Protein AF-A0A1M3NBJ2-F1 (afdb_monomer)

Foldseek 3Di:
DFCLLQLCPPQPLCPPDCLSVLLVLLLLLQVLLLLLLLLVLLLVLLVLQVVVDVVLVVLCCLVPPLCLRVLVVLSVVVLVVSCVPAPHRFDYFDNDPQLSVLSNPARSLLSLLLSLLSLLLLLCCLVPGQPPPPVDDVSSSVSSVVSNCSQCGDPPDHHSNVVSLVSLLPDDLVCLVRSLVSNLVNLVVSLVNLLVSLLSSQVVSCVSVVHHRDPVSSVSSSVSSSVSSCCSRPVCSLPPPSSCVSQVSSDDCSVVSSVVSVVVVVVD

Mean predicted aligned error: 4.07 Å

Secondary structure (DSSP, 8-state):
--HHHH--TT-GGG-STTHHHHHHHHHHHHHHHHHHHHHHHHHHHHHHHHHH-HHHHHHTHHHHHTTTTTTHHHHHHHHHHHHHHSSSPPP-----HHHHHHHHHS-HHHHHHHHHHHHHHHHHHHHHHTTT-TTS-HHHHHHHHHHHHHHT--TTS--HHHHHHHHHHT--GGGHHHHHHHHHHHHHHHHHHHHHHHHHHHHHHHHHHTSPPPHHHHHHHHHHHHHHHHIIIIIHHHT-HHHHHHHHHT-TTHHHHHHHHHHHHHT-

Nearest PDB structures (foldseek):
  6wzg-assembly1_R  TM=2.333E-01  e=1.784E-01  Homo sapiens
  8pkm-assembly1_R  TM=1.743E-01  e=1.039E-01  Homo sapiens
  7vie-assembly1_F  TM=2.219E-01  e=4.390E-01  Homo sapiens
  7eo2-assembly1_A  TM=2.082E-01  e=1.353E+00  Homo sapiens

Radius of gyration: 18.6 Å; Cα contacts (8 Å, |Δi|>4): 301; chains: 1; bounding box: 49×37×51 Å

pLDDT: mean 91.77, std 7.81, range [51.84, 98.75]

Structure (mmCIF, N/CA/C/O backbone):
data_AF-A0A1M3NBJ2-F1
#
_entry.id   AF-A0A1M3NBJ2-F1
#
loop_
_atom_site.group_PDB
_atom_site.id
_atom_site.type_symbol
_atom_site.label_atom_id
_atom_site.label_alt_id
_atom_site.label_comp_id
_atom_site.label_asym_id
_atom_site.label_entity_id
_atom_site.label_seq_id
_atom_site.pdbx_PDB_ins_code
_atom_site.Cartn_x
_atom_site.Cartn_y
_atom_site.Cartn_z
_atom_site.occupancy
_atom_site.B_iso_or_equiv
_atom_site.auth_seq_id
_atom_site.auth_comp_id
_atom_site.auth_asym_id
_atom_site.auth_atom_id
_atom_site.pdbx_PDB_model_num
ATOM 1 N N . MET A 1 1 ? -4.217 6.915 12.939 1.00 91.25 1 MET A N 1
ATOM 2 C CA . MET A 1 1 ? -4.108 7.120 11.477 1.00 91.25 1 MET A CA 1
ATOM 3 C C . MET A 1 1 ? -4.953 8.312 11.060 1.00 91.25 1 MET A C 1
ATOM 5 O O . MET A 1 1 ? -6.064 8.409 11.574 1.00 91.25 1 MET A O 1
ATOM 9 N N . PRO A 1 2 ? -4.477 9.192 10.160 1.00 95.25 2 PRO A N 1
ATOM 10 C CA . PRO A 1 2 ? -5.278 10.318 9.679 1.00 95.25 2 PRO A CA 1
ATOM 11 C C . PRO A 1 2 ? -6.560 9.874 8.981 1.00 95.25 2 PRO A C 1
ATOM 13 O O . PRO A 1 2 ? -6.567 8.886 8.245 1.00 95.25 2 PRO A O 1
ATOM 16 N N . GLU A 1 3 ? -7.633 10.641 9.172 1.00 95.19 3 GLU A N 1
ATOM 17 C CA . GLU A 1 3 ? -8.962 10.325 8.636 1.00 95.19 3 GLU A CA 1
ATOM 18 C C . GLU A 1 3 ? -8.974 10.231 7.105 1.00 95.19 3 GLU A C 1
ATOM 20 O O . GLU A 1 3 ? -9.656 9.379 6.546 1.00 95.19 3 GLU A O 1
ATOM 25 N N . ALA A 1 4 ? -8.142 11.018 6.413 1.00 94.75 4 ALA A N 1
ATOM 26 C CA . ALA A 1 4 ? -8.000 10.952 4.957 1.00 94.75 4 ALA A CA 1
ATOM 27 C C . ALA A 1 4 ? -7.577 9.561 4.437 1.00 94.75 4 ALA A C 1
ATOM 29 O O . ALA A 1 4 ? -7.930 9.197 3.307 1.00 94.75 4 ALA A O 1
ATOM 30 N N . LEU A 1 5 ? -6.843 8.806 5.268 1.00 95.81 5 LEU A N 1
ATOM 31 C CA . LEU A 1 5 ? -6.440 7.421 5.023 1.00 95.81 5 LEU A CA 1
ATOM 32 C C . LEU A 1 5 ? -7.364 6.420 5.714 1.00 95.81 5 LEU A C 1
ATOM 34 O O . LEU A 1 5 ? -7.489 5.309 5.215 1.00 95.81 5 LEU A O 1
ATOM 38 N N . ALA A 1 6 ? -7.969 6.777 6.850 1.00 95.00 6 ALA A N 1
ATOM 39 C CA . ALA A 1 6 ? -8.809 5.876 7.630 1.00 95.00 6 ALA A CA 1
ATOM 40 C C . ALA A 1 6 ? -10.217 5.700 7.051 1.00 95.00 6 ALA A C 1
ATOM 42 O O . ALA A 1 6 ? -10.688 4.571 6.955 1.00 95.00 6 ALA A O 1
ATOM 43 N N . GLY A 1 7 ? -10.861 6.798 6.646 1.00 94.69 7 GLY A N 1
ATOM 44 C CA . GLY A 1 7 ? -12.198 6.798 6.052 1.00 94.69 7 GLY A CA 1
ATOM 45 C C . GLY A 1 7 ? -13.296 6.262 6.975 1.00 94.69 7 GLY A C 1
ATOM 46 O O . GLY A 1 7 ? -1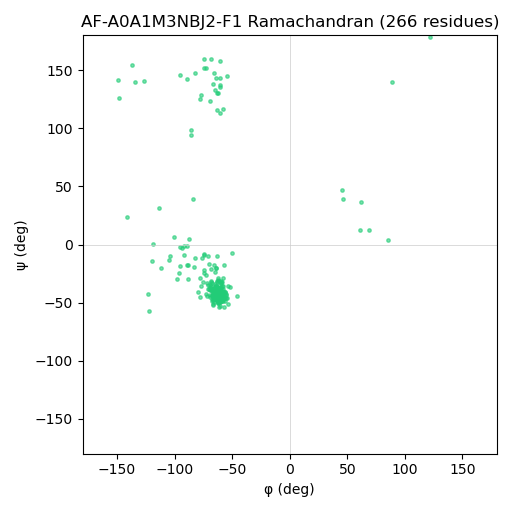4.190 5.567 6.503 1.00 94.69 7 GLY A O 1
ATOM 47 N N . LEU A 1 8 ?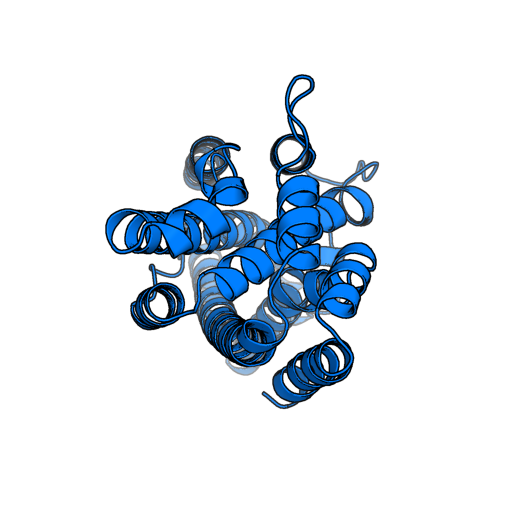 -13.226 6.539 8.282 1.00 94.88 8 LEU A N 1
ATOM 48 C CA . LEU A 1 8 ? -14.135 5.972 9.291 1.00 94.88 8 LEU A CA 1
ATOM 49 C C . LEU A 1 8 ? -15.203 6.959 9.792 1.00 94.88 8 LEU A C 1
ATOM 51 O O . LEU A 1 8 ? -16.126 6.563 10.509 1.00 94.88 8 LEU A O 1
ATOM 55 N N . SER A 1 9 ? -15.090 8.242 9.451 1.00 92.00 9 SER A N 1
ATOM 56 C CA . SER A 1 9 ? -15.968 9.317 9.941 1.00 92.00 9 SER A CA 1
ATOM 57 C C . SER A 1 9 ? -17.445 9.113 9.598 1.00 92.00 9 SER A C 1
ATOM 59 O O . SER A 1 9 ? -18.310 9.471 10.394 1.00 92.00 9 SER A O 1
ATOM 61 N N . THR A 1 10 ? -17.755 8.501 8.454 1.00 92.50 10 THR A N 1
ATOM 62 C CA . THR A 1 10 ? -19.135 8.287 7.984 1.00 92.50 10 THR A CA 1
ATOM 63 C C . THR A 1 10 ? -19.726 6.930 8.382 1.00 92.50 10 THR A C 1
ATOM 65 O O . THR A 1 10 ? -20.902 6.669 8.120 1.00 92.50 10 THR A O 1
ATOM 68 N N . VAL A 1 11 ? -18.947 6.061 9.034 1.00 96.19 11 VAL A N 1
ATOM 69 C CA . VAL A 1 11 ? -19.351 4.690 9.372 1.00 96.19 11 VAL A CA 1
ATOM 70 C C . VAL A 1 11 ? -20.117 4.681 10.696 1.00 96.19 11 VAL A C 1
ATOM 72 O O . VAL A 1 11 ? -19.524 4.615 11.774 1.00 96.19 11 VAL A O 1
ATOM 75 N N . ARG A 1 12 ? -21.451 4.745 10.616 1.00 95.88 12 ARG A N 1
ATOM 76 C CA . ARG A 1 12 ? -22.342 4.802 11.795 1.00 95.88 12 ARG A CA 1
ATOM 77 C C . ARG A 1 12 ? -22.263 3.568 12.693 1.00 95.88 12 ARG A C 1
ATOM 79 O O . ARG A 1 12 ? -22.389 3.679 13.905 1.00 95.88 12 ARG A O 1
ATOM 86 N N . ALA A 1 13 ? -21.973 2.403 12.115 1.00 96.00 13 ALA A N 1
ATOM 87 C CA . ALA A 1 13 ? -21.774 1.156 12.857 1.00 96.00 13 ALA A CA 1
ATOM 88 C C . ALA A 1 13 ? -20.655 1.234 13.923 1.00 96.00 13 ALA A C 1
ATOM 90 O O . ALA A 1 13 ? -20.601 0.394 14.817 1.00 96.00 13 ALA A O 1
ATOM 91 N N . LEU A 1 14 ? -19.768 2.236 13.841 1.00 96.50 14 LEU A N 1
ATOM 92 C CA . LEU A 1 14 ? -18.647 2.453 14.762 1.00 96.50 14 LEU A CA 1
ATOM 93 C C . LEU A 1 14 ? -18.908 3.540 15.823 1.00 96.50 14 LEU A C 1
ATOM 95 O O . LEU A 1 14 ? -17.985 3.896 16.558 1.00 96.50 14 LEU A O 1
ATOM 99 N N . ASP A 1 15 ? -20.126 4.090 15.910 1.00 93.25 15 ASP A N 1
ATOM 100 C CA . ASP A 1 15 ? -20.477 5.148 16.877 1.00 93.25 15 ASP A CA 1
ATOM 101 C C . ASP A 1 15 ? -20.546 4.664 18.335 1.00 93.25 15 ASP A C 1
ATOM 103 O O . ASP A 1 15 ? -20.615 5.470 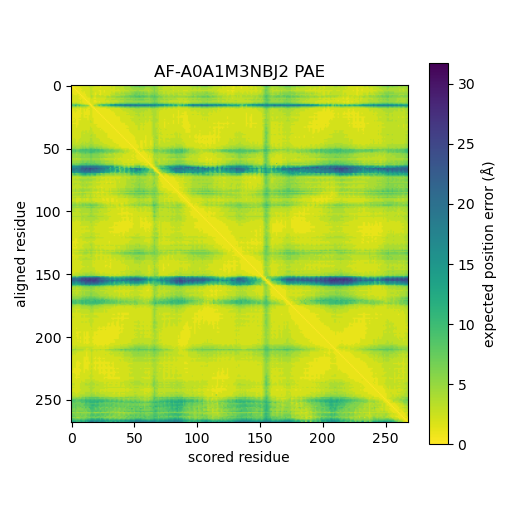19.264 1.00 93.25 15 ASP A O 1
ATOM 107 N N . HIS A 1 16 ? -20.496 3.354 18.560 1.00 85.06 16 HIS A N 1
ATOM 108 C CA . HIS A 1 16 ? -20.598 2.758 19.885 1.00 85.06 16 HIS A CA 1
ATOM 109 C C . HIS A 1 16 ? -19.223 2.478 20.512 1.00 85.06 16 HIS A C 1
ATOM 111 O O . HIS A 1 16 ? -18.274 2.108 19.829 1.00 85.06 16 HIS A O 1
ATOM 117 N N . HIS A 1 17 ? -19.131 2.612 21.841 1.00 78.31 17 HIS A N 1
ATOM 118 C CA . HIS A 1 17 ? -18.079 2.025 22.689 1.00 78.31 17 HIS A CA 1
ATOM 119 C C . HIS A 1 17 ? -16.623 2.151 22.189 1.00 78.31 17 HIS A C 1
ATOM 121 O O . HIS A 1 17 ? -15.881 1.175 22.243 1.00 78.31 17 HIS A O 1
ATOM 127 N N . ASP A 1 18 ? -16.182 3.335 21.747 1.00 91.94 18 ASP A N 1
ATOM 128 C CA . ASP A 1 18 ? -14.826 3.582 21.213 1.00 91.94 18 ASP A CA 1
ATOM 129 C C . ASP A 1 18 ? -14.453 2.766 19.953 1.00 91.94 18 ASP A C 1
ATOM 131 O O . ASP A 1 18 ? -13.285 2.748 19.548 1.00 91.94 18 ASP A O 1
ATOM 135 N N . ASP A 1 19 ? -15.415 2.113 19.292 1.00 96.38 19 ASP A N 1
ATOM 136 C CA . ASP A 1 19 ? -15.156 1.212 18.163 1.00 96.38 19 ASP A CA 1
ATOM 137 C C . ASP A 1 19 ? -14.481 1.931 16.999 1.00 96.38 19 ASP A C 1
ATOM 139 O O . ASP A 1 19 ? -13.545 1.395 16.411 1.00 96.38 19 ASP A O 1
ATOM 143 N N . ARG A 1 20 ? -14.853 3.186 16.725 1.00 97.00 20 ARG A N 1
ATOM 144 C CA . ARG A 1 20 ? -14.159 4.016 15.729 1.00 97.00 20 ARG A CA 1
ATOM 145 C C . ARG A 1 20 ? -12.672 4.187 16.041 1.00 97.00 20 ARG A C 1
ATOM 147 O O . ARG A 1 20 ? -11.840 4.047 15.146 1.00 97.00 20 ARG A O 1
ATOM 154 N N . ARG A 1 21 ? -12.321 4.468 17.302 1.00 96.00 21 ARG A N 1
ATOM 155 C CA . ARG A 1 21 ? -10.920 4.626 17.726 1.00 96.00 21 ARG A CA 1
ATOM 156 C C . ARG A 1 21 ? -10.170 3.304 17.588 1.00 96.00 21 ARG A C 1
ATOM 158 O O . ARG A 1 21 ? -9.079 3.286 17.025 1.00 96.00 21 ARG A O 1
ATOM 165 N N . ARG A 1 22 ? -10.767 2.200 18.048 1.00 96.75 22 ARG A N 1
ATOM 166 C CA . ARG A 1 22 ? -10.182 0.853 17.935 1.00 96.75 22 ARG A CA 1
ATOM 167 C C . ARG A 1 22 ? -9.976 0.448 16.482 1.00 96.75 22 ARG A C 1
ATOM 169 O O . ARG A 1 22 ? -8.897 -0.007 16.134 1.00 96.75 22 ARG A O 1
ATOM 176 N N . MET A 1 23 ? -10.966 0.675 15.626 1.00 97.88 23 MET A N 1
ATOM 177 C CA . MET A 1 23 ? -10.888 0.389 14.196 1.00 97.88 23 MET A CA 1
ATOM 178 C C . MET A 1 23 ? -9.782 1.213 13.521 1.00 97.88 23 MET A C 1
ATOM 180 O O . MET A 1 23 ? -9.009 0.678 12.733 1.00 97.88 23 MET A O 1
ATOM 184 N N . ASN A 1 24 ? -9.619 2.489 13.894 1.00 97.31 24 ASN A N 1
ATOM 185 C CA . ASN A 1 24 ? -8.511 3.326 13.421 1.00 97.31 24 ASN A CA 1
ATOM 186 C C . ASN A 1 24 ? -7.131 2.793 13.860 1.00 97.31 24 ASN A C 1
ATOM 188 O O . ASN A 1 24 ? -6.179 2.824 13.079 1.00 97.31 24 ASN A O 1
ATOM 192 N N . GLN A 1 25 ? -7.021 2.299 15.096 1.00 96.62 25 GLN A N 1
ATOM 193 C CA . GLN A 1 25 ? -5.799 1.697 15.639 1.00 96.62 25 GLN A CA 1
ATOM 194 C C . GLN A 1 25 ? -5.474 0.356 14.965 1.00 96.62 25 GLN A C 1
ATOM 196 O O . GLN A 1 25 ? -4.342 0.156 14.535 1.00 96.62 25 GLN A O 1
ATOM 201 N N . ILE A 1 26 ? -6.470 -0.520 14.795 1.00 97.62 26 ILE A N 1
ATOM 202 C CA . ILE A 1 26 ? -6.349 -1.780 14.043 1.00 97.62 26 ILE A CA 1
ATOM 203 C C . ILE A 1 26 ? -5.864 -1.486 12.625 1.00 97.62 26 ILE A C 1
ATOM 205 O O . ILE A 1 26 ? -4.885 -2.079 12.178 1.00 97.62 26 ILE A O 1
ATOM 209 N N . ARG A 1 27 ? -6.467 -0.488 11.969 1.00 96.81 27 ARG A N 1
ATOM 210 C CA . ARG A 1 27 ? -6.049 -0.024 10.647 1.00 96.81 27 ARG A CA 1
ATOM 211 C C . ARG A 1 27 ? -4.595 0.452 10.611 1.00 96.81 27 ARG A C 1
ATOM 213 O O . ARG A 1 27 ? -3.917 0.259 9.610 1.00 96.81 27 ARG A O 1
ATOM 220 N N . ALA A 1 28 ? -4.095 1.087 11.672 1.00 96.31 28 ALA A N 1
ATOM 221 C CA . ALA A 1 28 ? -2.692 1.503 11.761 1.00 96.31 28 ALA A CA 1
ATOM 222 C C . ALA A 1 28 ? -1.732 0.314 11.764 1.00 96.31 28 ALA A C 1
ATOM 224 O O . ALA A 1 28 ? -0.733 0.348 11.045 1.00 96.31 28 ALA A O 1
ATOM 225 N N . ALA A 1 29 ? -2.064 -0.744 12.504 1.00 96.44 29 ALA A N 1
ATOM 226 C CA . ALA A 1 29 ? -1.292 -1.979 12.492 1.00 96.44 29 ALA A CA 1
ATOM 227 C C . ALA A 1 29 ? -1.373 -2.686 11.130 1.00 96.44 29 ALA A C 1
ATOM 229 O O . ALA A 1 29 ? -0.340 -3.041 10.561 1.00 96.44 29 ALA A O 1
ATOM 230 N N . SER A 1 30 ? -2.576 -2.836 10.570 1.00 97.38 30 SER A N 1
ATOM 231 C CA . SER A 1 30 ? -2.766 -3.524 9.292 1.00 97.38 30 SER A CA 1
ATOM 232 C C . SER A 1 30 ? -2.186 -2.752 8.100 1.00 97.38 30 SER A C 1
ATOM 234 O O . SER A 1 30 ? -1.651 -3.368 7.188 1.00 97.38 30 SER A O 1
ATOM 236 N N . TYR A 1 31 ? -2.170 -1.417 8.121 1.00 97.31 31 TYR A N 1
ATOM 237 C CA . TYR A 1 31 ? -1.493 -0.591 7.111 1.00 97.31 31 TYR A CA 1
ATOM 238 C C . TYR A 1 31 ? 0.008 -0.873 7.016 1.00 97.31 31 TYR A C 1
ATOM 240 O O . TYR A 1 31 ? 0.519 -1.066 5.916 1.00 97.31 31 TYR A O 1
ATOM 248 N N . LEU A 1 32 ? 0.722 -0.912 8.146 1.00 95.75 32 LEU A N 1
ATOM 249 C CA . LEU A 1 32 ? 2.163 -1.184 8.127 1.00 95.75 32 LEU A CA 1
ATOM 250 C C . LEU A 1 32 ? 2.442 -2.629 7.716 1.00 95.75 32 LEU A C 1
ATOM 252 O O . LEU A 1 32 ? 3.362 -2.872 6.944 1.00 95.75 32 LEU A O 1
ATOM 256 N N . HIS A 1 33 ? 1.605 -3.568 8.167 1.00 95.69 33 HIS A N 1
ATOM 257 C CA . HIS A 1 33 ? 1.686 -4.969 7.753 1.00 95.69 33 HIS A CA 1
ATOM 258 C C . HIS A 1 33 ? 1.509 -5.145 6.241 1.00 95.69 33 HIS A C 1
ATOM 260 O O . HIS A 1 33 ? 2.279 -5.856 5.608 1.00 95.69 33 HIS A O 1
ATOM 266 N N . VAL A 1 34 ? 0.518 -4.482 5.643 1.00 96.31 34 VAL A N 1
ATOM 267 C CA . VAL A 1 34 ? 0.264 -4.565 4.198 1.00 96.31 34 VAL A CA 1
ATOM 268 C C . VAL A 1 34 ? 1.426 -3.972 3.389 1.00 96.31 34 VAL A C 1
ATOM 270 O O . VAL A 1 34 ? 1.797 -4.551 2.369 1.00 96.31 34 VAL A O 1
ATOM 273 N N . PHE A 1 35 ? 2.036 -2.870 3.847 1.00 94.75 35 PHE A N 1
ATOM 274 C CA . PHE A 1 35 ? 3.273 -2.354 3.246 1.00 94.75 35 PHE A CA 1
ATOM 275 C C . PHE A 1 35 ? 4.416 -3.371 3.341 1.00 94.75 35 PHE A C 1
ATOM 277 O O . PHE A 1 35 ? 4.972 -3.730 2.306 1.00 94.75 35 PHE A O 1
ATOM 284 N N . ASP A 1 36 ? 4.712 -3.887 4.541 1.00 93.31 36 ASP A N 1
ATOM 285 C CA . ASP A 1 36 ? 5.775 -4.885 4.752 1.00 93.31 36 ASP A CA 1
ATOM 286 C C . ASP A 1 36 ? 5.582 -6.117 3.858 1.00 93.31 36 ASP A C 1
ATOM 288 O O . ASP A 1 36 ? 6.522 -6.589 3.217 1.00 93.31 36 ASP A O 1
ATOM 292 N N . LEU A 1 37 ? 4.341 -6.603 3.760 1.00 94.25 37 LEU A N 1
ATOM 293 C CA . LEU A 1 37 ? 3.967 -7.741 2.930 1.00 94.25 37 LEU A CA 1
ATOM 294 C C . LEU A 1 37 ? 4.251 -7.462 1.453 1.00 94.25 37 LEU A C 1
ATOM 296 O O . LEU A 1 37 ? 4.946 -8.252 0.813 1.00 94.25 37 LEU A O 1
ATOM 300 N N . PHE A 1 38 ? 3.745 -6.358 0.899 1.00 94.12 38 PHE A N 1
ATOM 301 C CA . PHE A 1 38 ? 3.940 -6.048 -0.520 1.00 94.12 38 PHE A CA 1
ATOM 302 C C . PHE A 1 38 ? 5.401 -5.771 -0.864 1.00 94.12 38 PHE A C 1
ATOM 304 O O . PHE A 1 38 ? 5.890 -6.265 -1.881 1.00 94.12 38 PHE A O 1
ATOM 311 N N . GLU A 1 39 ? 6.107 -5.034 -0.014 1.00 92.31 39 GLU A N 1
ATOM 312 C CA . GLU A 1 39 ? 7.518 -4.714 -0.207 1.00 92.31 39 GLU A CA 1
ATOM 313 C C . GLU A 1 39 ? 8.399 -5.962 -0.123 1.00 92.31 39 GLU A C 1
ATOM 315 O O . GLU A 1 39 ? 9.258 -6.163 -0.981 1.00 92.31 39 GLU A O 1
ATOM 320 N N . THR A 1 40 ? 8.137 -6.857 0.835 1.00 91.75 40 THR A N 1
ATOM 321 C CA . THR A 1 40 ? 8.871 -8.123 0.959 1.00 91.75 40 THR A CA 1
ATOM 322 C C . THR A 1 40 ? 8.620 -9.032 -0.245 1.00 91.75 40 THR A C 1
ATOM 324 O O . THR A 1 40 ? 9.574 -9.564 -0.818 1.00 91.75 40 THR A O 1
ATOM 327 N N . CYS A 1 41 ? 7.363 -9.176 -0.687 1.00 93.75 41 CYS A N 1
ATOM 328 C CA . CYS A 1 41 ? 7.043 -9.982 -1.871 1.00 93.75 41 CYS A CA 1
ATOM 329 C C . CYS A 1 41 ? 7.734 -9.436 -3.128 1.00 93.75 41 CYS A C 1
ATOM 331 O O . CYS A 1 41 ? 8.316 -10.192 -3.910 1.00 93.75 41 CYS A O 1
ATOM 333 N N . LEU A 1 42 ? 7.711 -8.114 -3.308 1.00 94.25 42 LEU A N 1
ATOM 334 C CA . LEU A 1 42 ? 8.341 -7.442 -4.439 1.00 94.25 42 LEU A CA 1
ATOM 335 C C . LEU A 1 42 ? 9.870 -7.572 -4.411 1.00 94.25 42 LEU A C 1
ATOM 337 O O . LEU A 1 42 ? 10.483 -7.846 -5.446 1.00 94.25 42 LEU A O 1
ATOM 341 N N . ALA A 1 43 ? 10.487 -7.415 -3.238 1.00 92.06 43 ALA A N 1
ATOM 342 C CA . ALA A 1 43 ? 11.923 -7.588 -3.054 1.00 92.06 43 ALA A CA 1
ATOM 343 C C . ALA A 1 43 ? 12.365 -9.019 -3.389 1.00 92.06 43 ALA A C 1
ATOM 345 O O . ALA A 1 43 ? 13.362 -9.214 -4.088 1.00 92.06 43 ALA A O 1
ATOM 346 N N . ASP A 1 44 ? 11.615 -10.022 -2.932 1.00 92.50 44 ASP A N 1
ATOM 347 C CA . ASP A 1 44 ? 11.916 -11.427 -3.201 1.00 92.50 44 ASP A CA 1
ATOM 348 C C . ASP A 1 44 ? 11.778 -11.770 -4.683 1.00 92.50 44 ASP A C 1
ATOM 350 O O . ASP A 1 44 ? 12.661 -12.426 -5.242 1.00 92.50 44 ASP A O 1
ATOM 354 N N . ALA A 1 45 ? 10.734 -11.271 -5.348 1.00 95.19 45 ALA A N 1
ATOM 355 C CA . ALA A 1 45 ? 10.586 -11.418 -6.790 1.00 95.19 45 ALA A CA 1
ATOM 356 C C . ALA A 1 45 ? 11.759 -10.770 -7.542 1.00 95.19 45 ALA A C 1
ATOM 358 O O . ALA A 1 45 ? 12.387 -11.415 -8.385 1.00 95.19 45 ALA A O 1
ATOM 359 N N . ALA A 1 46 ? 12.134 -9.536 -7.189 1.00 94.25 46 ALA A N 1
ATOM 360 C CA . ALA A 1 46 ? 13.255 -8.844 -7.819 1.00 94.25 46 ALA A CA 1
ATOM 361 C C . ALA A 1 46 ? 14.581 -9.613 -7.656 1.00 94.25 46 ALA A C 1
ATOM 363 O O . ALA A 1 46 ? 15.333 -9.765 -8.623 1.00 94.25 46 ALA A O 1
ATOM 364 N N . ARG A 1 47 ? 14.855 -10.156 -6.461 1.00 93.25 47 ARG A N 1
ATOM 365 C CA . ARG A 1 47 ? 16.026 -11.016 -6.210 1.00 93.25 47 ARG A CA 1
ATOM 366 C C . ARG A 1 47 ? 15.970 -12.301 -7.037 1.00 93.25 47 ARG A C 1
ATOM 368 O O . ARG A 1 47 ? 16.980 -12.684 -7.626 1.00 93.25 47 ARG A O 1
ATOM 375 N N . ALA A 1 48 ? 14.807 -12.947 -7.123 1.00 93.81 48 ALA A N 1
ATOM 376 C CA . ALA A 1 48 ? 14.634 -14.171 -7.901 1.00 93.81 48 ALA A CA 1
ATOM 377 C C . ALA A 1 48 ? 14.902 -13.950 -9.400 1.00 93.81 48 ALA A C 1
ATOM 379 O O . ALA A 1 48 ? 15.573 -14.772 -10.023 1.00 93.81 48 ALA A O 1
ATOM 380 N N . HIS A 1 49 ? 14.447 -12.830 -9.971 1.00 94.81 49 HIS A N 1
ATOM 381 C CA . HIS A 1 49 ? 14.776 -12.454 -11.350 1.00 94.81 49 HIS A CA 1
ATOM 382 C C . HIS A 1 49 ? 16.272 -12.198 -11.539 1.00 94.81 49 HIS A C 1
ATOM 384 O O . HIS A 1 49 ? 16.868 -12.713 -12.482 1.00 94.81 49 HIS A O 1
ATOM 390 N N . ALA A 1 50 ? 16.888 -11.455 -10.618 1.00 92.62 50 ALA A N 1
ATOM 391 C CA . ALA A 1 50 ? 18.297 -11.082 -10.692 1.00 92.62 50 ALA A CA 1
ATOM 392 C C . ALA A 1 50 ? 19.266 -12.275 -10.662 1.00 92.62 50 ALA A C 1
ATOM 394 O O . ALA A 1 50 ? 20.364 -12.191 -11.210 1.00 92.62 50 ALA A O 1
ATOM 395 N N . VAL A 1 51 ? 18.872 -13.375 -10.012 1.00 93.38 51 VAL A N 1
ATOM 396 C CA . VAL A 1 51 ? 19.642 -14.629 -9.991 1.00 93.38 51 VAL A CA 1
ATOM 397 C C . VAL A 1 51 ? 19.528 -15.387 -11.316 1.00 93.38 51 VAL A C 1
ATOM 399 O O . VAL A 1 51 ? 20.465 -16.079 -11.705 1.00 93.38 51 VAL A O 1
ATOM 402 N N . ARG A 1 52 ? 18.386 -15.284 -12.002 1.00 92.06 52 ARG A N 1
ATOM 403 C CA . ARG A 1 52 ? 18.068 -16.088 -13.192 1.00 92.06 52 ARG A CA 1
ATOM 404 C C . ARG A 1 52 ? 18.543 -15.462 -14.499 1.00 92.06 52 ARG A C 1
ATOM 406 O O . ARG A 1 52 ? 18.808 -16.197 -15.443 1.00 92.06 52 ARG A O 1
ATOM 413 N N . ASP A 1 53 ? 18.607 -14.135 -14.565 1.00 92.38 53 ASP A N 1
ATOM 414 C CA . ASP A 1 53 ? 18.826 -13.400 -15.809 1.00 92.38 53 ASP A CA 1
ATOM 415 C C . ASP A 1 53 ? 19.609 -12.099 -15.552 1.00 92.38 53 ASP A C 1
ATOM 417 O O . ASP A 1 53 ? 19.224 -11.270 -14.722 1.00 92.38 53 ASP A O 1
ATOM 421 N N . VAL A 1 54 ? 20.721 -11.923 -16.272 1.00 91.69 54 VAL A N 1
ATOM 422 C CA . VAL A 1 54 ? 21.586 -10.737 -16.174 1.00 91.69 54 VAL A CA 1
ATOM 423 C C . VAL A 1 54 ? 20.868 -9.487 -16.681 1.00 91.69 54 VAL A C 1
ATOM 425 O O . VAL A 1 54 ? 20.972 -8.444 -16.039 1.00 91.69 54 VAL A O 1
ATOM 428 N N . ASP A 1 55 ? 20.074 -9.591 -17.749 1.00 90.38 55 ASP A N 1
ATOM 429 C CA . ASP A 1 55 ? 19.317 -8.454 -18.287 1.00 90.38 55 ASP A CA 1
ATOM 430 C C . ASP A 1 55 ? 18.246 -8.003 -17.283 1.00 90.38 55 ASP A C 1
ATOM 432 O O . ASP A 1 55 ? 18.011 -6.806 -17.069 1.00 90.38 55 ASP A O 1
ATOM 436 N N . ALA A 1 56 ? 17.613 -8.969 -16.610 1.00 91.38 56 ALA A N 1
ATOM 437 C CA . ALA A 1 56 ? 16.674 -8.694 -15.532 1.00 91.38 56 ALA A CA 1
ATOM 438 C C . ALA A 1 56 ? 17.372 -8.046 -14.330 1.00 91.38 56 ALA A C 1
ATOM 440 O O . ALA A 1 56 ? 16.859 -7.068 -13.781 1.00 91.38 56 ALA A O 1
ATOM 441 N N . ARG A 1 57 ? 18.552 -8.545 -13.941 1.00 91.81 57 ARG A N 1
ATOM 442 C CA . ARG A 1 57 ? 19.362 -7.948 -12.872 1.00 91.81 57 ARG A CA 1
ATOM 443 C C . ARG A 1 57 ? 19.704 -6.496 -13.181 1.00 91.81 57 ARG A C 1
ATOM 445 O O . ARG A 1 57 ? 19.535 -5.650 -12.307 1.00 91.81 57 ARG A O 1
ATOM 452 N N . ASP A 1 58 ? 20.160 -6.217 -14.397 1.00 90.94 58 ASP A N 1
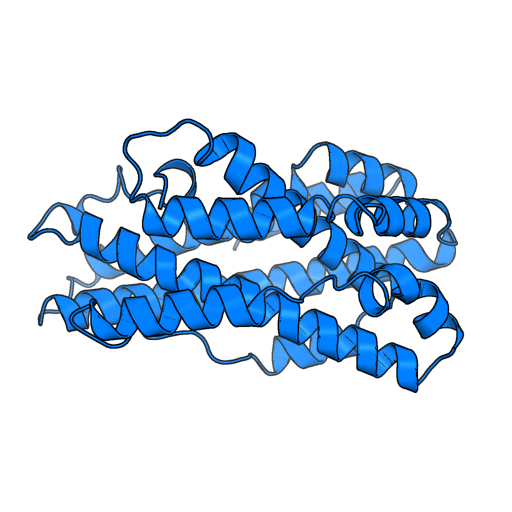ATOM 453 C CA . ASP A 1 58 ? 20.575 -4.881 -14.820 1.00 90.94 58 ASP A CA 1
ATOM 454 C C . ASP A 1 58 ? 19.377 -3.920 -14.869 1.00 90.94 58 ASP A C 1
ATOM 456 O O . ASP A 1 58 ? 19.472 -2.787 -14.394 1.00 90.94 58 ASP A O 1
ATOM 460 N N . THR A 1 59 ? 18.209 -4.405 -15.306 1.00 91.19 59 THR A N 1
ATOM 461 C CA . THR A 1 59 ? 16.940 -3.662 -15.223 1.00 91.19 59 THR A CA 1
ATOM 462 C C . THR A 1 59 ? 16.569 -3.333 -13.771 1.00 91.19 59 THR A C 1
ATOM 464 O O . THR A 1 59 ? 16.148 -2.220 -13.466 1.00 91.19 59 THR A O 1
ATOM 467 N N . LEU A 1 60 ? 16.731 -4.287 -12.850 1.00 92.69 60 LEU A N 1
ATOM 468 C CA . LEU A 1 60 ? 16.276 -4.183 -11.457 1.00 92.69 60 LEU A CA 1
ATOM 469 C C . LEU A 1 60 ? 17.291 -3.534 -10.506 1.00 92.69 60 LEU A C 1
ATOM 471 O O . LEU A 1 60 ? 17.020 -3.435 -9.307 1.00 92.69 60 LEU A O 1
ATOM 475 N N . VAL A 1 61 ? 18.430 -3.044 -11.009 1.00 90.00 61 VAL A N 1
ATOM 476 C CA . VAL A 1 61 ? 19.460 -2.360 -10.206 1.00 90.00 61 VAL A CA 1
ATOM 477 C C . VAL A 1 61 ? 18.887 -1.311 -9.238 1.00 90.00 61 VAL A C 1
ATOM 479 O O . VAL A 1 61 ? 19.303 -1.336 -8.074 1.00 90.00 61 VAL A O 1
ATOM 482 N N . PRO A 1 62 ? 17.931 -0.435 -9.628 1.00 87.38 62 PRO A N 1
ATOM 483 C CA . PRO A 1 62 ? 17.360 0.547 -8.705 1.00 87.38 62 PRO A CA 1
ATOM 484 C C . PRO A 1 62 ? 16.699 -0.071 -7.464 1.00 87.38 62 PRO A C 1
ATOM 486 O O . PRO A 1 62 ? 16.762 0.517 -6.387 1.00 87.38 62 PRO A O 1
ATOM 489 N N . LEU A 1 63 ? 16.105 -1.264 -7.583 1.00 85.12 63 LEU A N 1
ATOM 490 C CA . LEU A 1 63 ? 15.491 -1.967 -6.451 1.00 85.12 63 LEU A CA 1
ATOM 491 C C . LEU A 1 63 ? 16.525 -2.685 -5.594 1.00 85.12 63 LEU A C 1
ATOM 493 O O . LEU A 1 63 ? 16.445 -2.640 -4.371 1.00 85.12 63 LEU A O 1
ATOM 497 N N . LEU A 1 64 ? 17.505 -3.318 -6.237 1.00 84.06 64 LEU A N 1
ATOM 498 C CA . LEU A 1 64 ? 18.472 -4.189 -5.570 1.00 84.06 64 LEU A CA 1
ATOM 499 C C . LEU A 1 64 ? 19.578 -3.425 -4.831 1.00 84.06 64 LEU A C 1
ATOM 501 O O . LEU A 1 64 ? 20.134 -3.962 -3.880 1.00 84.06 64 LEU A O 1
ATOM 505 N N . ARG A 1 65 ? 19.938 -2.212 -5.278 1.00 73.94 65 ARG A N 1
ATOM 506 C CA . ARG A 1 65 ? 21.099 -1.466 -4.747 1.00 73.94 65 ARG A CA 1
ATOM 507 C C . ARG A 1 65 ? 20.772 -0.294 -3.824 1.00 73.94 65 ARG A C 1
ATOM 509 O O . ARG A 1 65 ? 21.693 0.236 -3.215 1.00 73.94 65 ARG A O 1
ATOM 516 N N . LEU A 1 66 ? 19.522 0.159 -3.768 1.00 62.03 66 LEU A N 1
ATOM 517 C CA . LEU A 1 66 ? 19.160 1.417 -3.098 1.00 62.03 66 LEU A CA 1
ATOM 518 C C . LEU A 1 66 ? 18.285 1.208 -1.857 1.00 62.03 66 LEU A C 1
ATOM 520 O O . LEU A 1 66 ? 17.431 2.049 -1.584 1.00 62.03 66 LEU A O 1
ATOM 524 N N . ASP A 1 67 ? 18.465 0.082 -1.156 1.00 60.56 67 ASP A N 1
ATOM 525 C CA . ASP A 1 67 ? 17.720 -0.279 0.062 1.00 60.56 67 ASP A CA 1
ATOM 526 C C . ASP A 1 67 ? 16.208 -0.055 -0.084 1.00 60.56 67 ASP A C 1
ATOM 528 O O . ASP A 1 67 ? 15.534 0.430 0.820 1.00 60.56 67 ASP A O 1
ATOM 532 N N . SER A 1 68 ? 15.665 -0.372 -1.268 1.00 60.19 68 SER A N 1
ATOM 533 C CA . SER A 1 68 ? 14.330 0.081 -1.675 1.00 60.19 68 SER A CA 1
ATOM 534 C C . SER A 1 68 ? 13.189 -0.437 -0.793 1.00 60.19 68 SER A C 1
ATOM 536 O O . SER A 1 68 ? 12.078 0.052 -0.970 1.00 60.19 68 SER A O 1
ATOM 538 N N . PHE A 1 69 ? 13.459 -1.384 0.111 1.00 64.00 69 PHE A N 1
ATOM 539 C CA . PHE A 1 69 ? 12.481 -2.091 0.941 1.00 64.00 69 PHE A CA 1
ATOM 540 C C . PHE A 1 69 ? 12.983 -2.349 2.376 1.00 64.00 69 PHE A C 1
ATOM 542 O O . PHE A 1 69 ? 12.536 -3.289 3.024 1.00 64.00 69 PHE A O 1
ATOM 549 N N . ASP A 1 70 ? 13.941 -1.565 2.888 1.00 70.38 70 ASP A N 1
ATOM 550 C CA . ASP A 1 70 ? 14.498 -1.772 4.241 1.00 70.38 70 ASP A CA 1
ATOM 551 C C . ASP A 1 70 ? 13.655 -1.110 5.355 1.00 70.38 70 ASP A C 1
ATOM 553 O O . ASP A 1 70 ? 14.177 -0.505 6.286 1.00 70.38 70 ASP A O 1
ATOM 557 N N . HIS A 1 71 ? 12.322 -1.163 5.257 1.00 82.19 71 HIS A N 1
ATOM 558 C CA . HIS A 1 71 ? 11.412 -0.618 6.281 1.00 82.19 71 HIS A CA 1
ATOM 559 C C . HIS A 1 71 ? 11.002 -1.653 7.331 1.00 82.19 71 HIS A C 1
ATOM 561 O O . HIS A 1 71 ? 10.390 -1.317 8.347 1.00 82.19 71 HIS A O 1
ATOM 567 N N . THR A 1 72 ? 11.342 -2.920 7.110 1.00 77.75 72 THR A N 1
ATOM 568 C CA . THR A 1 72 ? 10.846 -4.042 7.903 1.00 77.75 72 THR A CA 1
ATOM 569 C C . THR A 1 72 ? 11.161 -3.914 9.398 1.00 77.75 72 THR A C 1
ATOM 571 O O . THR A 1 72 ? 10.311 -4.232 10.227 1.00 77.75 72 THR A O 1
ATOM 574 N N . GLU A 1 73 ? 12.338 -3.412 9.790 1.00 86.31 73 GLU A N 1
ATOM 575 C CA . GLU A 1 73 ? 12.650 -3.194 11.214 1.00 86.31 73 GLU A CA 1
ATOM 576 C C . GLU A 1 73 ? 11.764 -2.106 11.846 1.00 86.31 73 GLU A C 1
ATOM 578 O O . GLU A 1 73 ? 11.254 -2.287 12.957 1.00 86.31 73 GLU A O 1
ATOM 583 N N . LEU A 1 74 ? 11.512 -1.011 11.119 1.00 90.94 74 LEU A N 1
ATOM 584 C CA . LEU A 1 74 ? 10.622 0.070 11.547 1.00 90.94 74 LEU A CA 1
ATOM 585 C C . LEU A 1 74 ? 9.196 -0.455 11.772 1.00 90.94 74 LEU A C 1
ATOM 587 O O . LEU A 1 74 ? 8.587 -0.194 12.815 1.00 90.94 74 LEU A O 1
ATOM 591 N N . PHE A 1 75 ? 8.676 -1.238 10.824 1.00 91.62 75 PHE A N 1
ATOM 592 C CA . PHE A 1 75 ? 7.331 -1.809 10.911 1.00 91.62 75 PHE A CA 1
ATOM 593 C C . PHE A 1 75 ? 7.214 -2.851 12.024 1.00 91.62 75 PHE A C 1
ATOM 595 O O . PHE A 1 75 ? 6.277 -2.777 12.822 1.00 91.62 75 PHE A O 1
ATOM 602 N N . ARG A 1 76 ? 8.188 -3.761 12.157 1.00 87.31 76 ARG A N 1
ATOM 603 C CA . ARG A 1 76 ? 8.220 -4.763 13.239 1.00 87.31 76 ARG A CA 1
ATOM 604 C C . ARG A 1 76 ? 8.298 -4.122 14.620 1.00 87.31 76 ARG A C 1
ATOM 606 O O . ARG A 1 76 ? 7.624 -4.580 15.542 1.00 87.31 76 ARG A O 1
ATOM 613 N N . THR A 1 77 ? 9.077 -3.050 14.766 1.00 91.88 77 THR A N 1
ATOM 614 C CA . THR A 1 77 ? 9.183 -2.307 16.031 1.00 91.88 77 THR A CA 1
ATOM 615 C C . THR A 1 77 ? 7.833 -1.721 16.433 1.00 91.88 77 THR A C 1
ATOM 617 O O . THR A 1 77 ? 7.399 -1.899 17.574 1.00 91.88 77 THR A O 1
ATOM 620 N N . PHE A 1 78 ? 7.124 -1.081 15.496 1.00 92.62 78 PHE A N 1
ATOM 621 C CA . PHE A 1 78 ? 5.770 -0.597 15.759 1.00 92.62 78 PHE A CA 1
ATOM 622 C C . PHE A 1 78 ? 4.807 -1.743 16.075 1.00 92.62 78 PHE A C 1
ATOM 624 O O . PHE A 1 78 ? 4.055 -1.653 17.039 1.00 92.62 78 PHE A O 1
ATOM 631 N N . GLN A 1 79 ? 4.826 -2.820 15.289 1.00 89.88 79 GLN A N 1
ATOM 632 C CA . GLN A 1 79 ? 3.913 -3.948 15.459 1.00 89.88 79 GLN A CA 1
ATOM 633 C C . GLN A 1 79 ? 4.076 -4.607 16.834 1.00 89.88 79 GLN A C 1
ATOM 635 O O . GLN A 1 79 ? 3.076 -4.884 17.492 1.00 89.88 79 GLN A O 1
ATOM 640 N N . SER A 1 80 ? 5.315 -4.785 17.298 1.00 91.31 80 SER A N 1
ATOM 641 C CA . SER A 1 80 ? 5.614 -5.293 18.641 1.00 91.31 80 SER A CA 1
ATOM 642 C C . SER A 1 80 ? 5.066 -4.364 19.732 1.00 91.31 80 SER A C 1
ATOM 644 O O . SER A 1 80 ? 4.338 -4.808 20.621 1.00 91.31 80 SER A O 1
ATOM 646 N N . ALA A 1 81 ? 5.318 -3.053 19.628 1.00 92.19 81 ALA A N 1
ATOM 647 C CA . ALA A 1 81 ? 4.788 -2.070 20.576 1.00 92.19 81 ALA A CA 1
ATOM 648 C C . ALA A 1 81 ? 3.247 -2.008 20.565 1.00 92.19 81 ALA A C 1
ATOM 650 O O . ALA A 1 81 ? 2.607 -1.875 21.612 1.00 92.19 81 ALA A O 1
ATOM 651 N N . PHE A 1 82 ? 2.635 -2.142 19.388 1.00 92.94 82 PHE A N 1
ATOM 652 C CA . PHE A 1 82 ? 1.187 -2.188 19.231 1.00 92.94 82 PHE A CA 1
ATOM 653 C C . PHE A 1 82 ? 0.600 -3.443 19.884 1.00 92.94 82 PHE A C 1
ATOM 655 O O . PHE A 1 82 ? -0.345 -3.342 20.656 1.00 92.94 82 PHE A O 1
ATOM 662 N N . GLN A 1 83 ? 1.182 -4.620 19.647 1.00 91.06 83 GLN A N 1
ATOM 663 C CA . GLN A 1 83 ? 0.729 -5.880 20.250 1.00 91.06 83 GLN A CA 1
ATOM 664 C C . GLN A 1 83 ? 0.824 -5.880 21.781 1.00 91.06 83 GLN A C 1
ATOM 666 O O . GLN A 1 83 ? -0.001 -6.504 22.438 1.00 91.06 83 GLN A O 1
ATOM 671 N N . GLN A 1 84 ? 1.798 -5.170 22.354 1.00 91.62 84 GLN A N 1
ATOM 672 C CA . GLN A 1 84 ? 1.939 -5.033 23.808 1.00 91.62 84 GLN A CA 1
ATOM 673 C C . GLN A 1 84 ? 0.907 -4.086 24.437 1.00 91.62 84 GLN A C 1
ATOM 675 O O . GLN A 1 84 ? 0.662 -4.165 25.638 1.00 91.62 84 GLN A O 1
ATOM 680 N N . SER A 1 85 ? 0.327 -3.174 23.653 1.00 91.31 85 SER A N 1
ATOM 681 C CA . SER A 1 85 ? -0.563 -2.114 24.147 1.00 91.31 85 SER A CA 1
ATOM 682 C C . SER A 1 85 ? -2.021 -2.273 23.711 1.00 91.31 85 SER A C 1
ATOM 684 O O . SER A 1 85 ? -2.914 -1.708 24.345 1.00 91.31 85 SER A O 1
ATOM 686 N N . PHE A 1 86 ? -2.288 -3.038 22.652 1.00 94.81 86 PHE A N 1
ATOM 687 C CA . PHE A 1 86 ? -3.632 -3.293 22.153 1.00 94.81 86 PHE A CA 1
ATOM 688 C C . PHE A 1 86 ? -4.247 -4.533 22.833 1.00 94.81 86 PHE A C 1
ATOM 690 O O . PHE A 1 86 ? -3.535 -5.509 23.060 1.00 94.81 86 PHE A O 1
ATOM 697 N N . PRO A 1 87 ? -5.560 -4.551 23.150 1.00 93.50 87 PRO A N 1
ATOM 698 C CA . PRO A 1 87 ? -6.152 -5.614 23.978 1.00 93.50 87 PRO A CA 1
ATOM 699 C C . PRO A 1 87 ? -6.109 -7.025 23.379 1.00 93.50 87 PRO A C 1
ATOM 701 O O . PRO A 1 87 ? -6.265 -8.007 24.101 1.00 93.50 87 PRO A O 1
ATOM 704 N N . VAL A 1 88 ? -5.952 -7.133 22.061 1.00 95.56 88 VAL A N 1
ATOM 705 C CA . VAL A 1 88 ? -5.893 -8.401 21.329 1.00 95.56 88 VAL A CA 1
ATOM 706 C C . VAL A 1 88 ? -4.778 -8.339 20.293 1.00 95.56 88 VAL A C 1
ATOM 708 O O . VAL A 1 88 ? -4.446 -7.268 19.790 1.00 95.56 88 VAL A O 1
ATOM 711 N N . VAL A 1 89 ? -4.224 -9.489 19.914 1.00 94.94 89 VAL A N 1
ATOM 712 C CA . VAL A 1 89 ? -3.289 -9.548 18.785 1.00 94.94 89 VAL A CA 1
ATOM 713 C C . VAL A 1 89 ? -4.065 -9.279 17.488 1.00 94.94 89 VAL A C 1
ATOM 715 O O . VAL A 1 89 ? -5.033 -9.997 17.219 1.00 94.94 89 VAL A O 1
ATOM 718 N N . PRO A 1 90 ? -3.678 -8.277 16.673 1.00 94.94 90 PRO A N 1
ATOM 719 C CA . PRO A 1 90 ? -4.342 -8.021 15.402 1.00 94.94 90 PRO A CA 1
ATOM 720 C C . PRO A 1 90 ? -4.240 -9.209 14.459 1.00 94.94 90 PRO A C 1
ATOM 722 O O . PRO A 1 90 ? -3.165 -9.787 14.288 1.00 94.94 90 PRO A O 1
ATOM 725 N N . LYS A 1 91 ? -5.355 -9.544 13.812 1.00 97.06 91 LYS A N 1
ATOM 726 C CA . LYS A 1 91 ? -5.360 -10.513 12.721 1.00 97.06 91 LYS A CA 1
ATOM 727 C C . LYS A 1 91 ? -4.844 -9.838 11.457 1.00 97.06 91 LYS A C 1
ATOM 729 O O . LYS A 1 91 ? -5.363 -8.807 11.035 1.00 97.06 91 LYS A O 1
ATOM 734 N N . LEU A 1 92 ? -3.825 -10.430 10.854 1.00 96.50 92 LEU A N 1
ATOM 735 C CA . LEU A 1 92 ? -3.116 -9.871 9.711 1.00 96.50 92 LEU A CA 1
ATOM 736 C C . LEU A 1 92 ? -3.093 -10.894 8.580 1.00 96.50 92 LEU A C 1
ATOM 738 O O . LEU A 1 92 ? -2.988 -12.094 8.832 1.00 96.50 92 LEU A O 1
ATOM 742 N N . ALA A 1 93 ? -3.253 -10.422 7.348 1.00 96.31 93 ALA A N 1
ATOM 743 C CA . ALA A 1 93 ? -3.293 -11.265 6.168 1.00 96.31 93 ALA A CA 1
ATOM 744 C C . ALA A 1 93 ? -1.954 -11.984 5.999 1.00 96.31 93 ALA A C 1
ATOM 746 O O . ALA A 1 93 ? -0.891 -11.365 6.033 1.00 96.31 93 ALA A O 1
ATOM 747 N N . GLU A 1 94 ? -2.000 -13.295 5.808 1.00 94.50 94 GLU A N 1
ATOM 748 C CA . GLU A 1 94 ? -0.805 -14.060 5.475 1.00 94.50 94 GLU A CA 1
ATOM 749 C C . GLU A 1 94 ? -0.308 -13.696 4.072 1.00 94.50 94 GLU A C 1
ATOM 751 O O . GLU A 1 94 ? -1.058 -13.179 3.239 1.00 94.50 94 GLU A O 1
ATOM 756 N N . ARG A 1 95 ? 0.971 -13.981 3.809 1.00 93.31 95 ARG A N 1
ATOM 757 C CA . ARG A 1 95 ? 1.580 -13.795 2.491 1.00 93.31 95 ARG A CA 1
ATOM 758 C C . ARG A 1 95 ? 0.842 -14.667 1.456 1.00 93.31 95 ARG A C 1
ATOM 760 O O . ARG A 1 95 ? 0.916 -15.892 1.561 1.00 93.31 95 ARG A O 1
ATOM 767 N N . PRO A 1 96 ? 0.129 -14.085 0.475 1.00 91.69 96 PRO A N 1
ATOM 768 C CA . PRO A 1 96 ? -0.684 -14.857 -0.457 1.00 91.69 96 PRO A CA 1
ATOM 769 C C . PRO A 1 96 ? 0.184 -15.521 -1.527 1.00 91.69 96 PRO A C 1
ATOM 771 O O . PRO A 1 96 ? 0.935 -14.838 -2.225 1.00 91.69 96 PRO A O 1
ATOM 774 N N . ALA A 1 97 ? 0.016 -16.832 -1.716 1.00 93.44 97 ALA A N 1
ATOM 775 C CA . ALA A 1 97 ? 0.715 -17.590 -2.757 1.00 93.44 97 ALA A CA 1
ATOM 776 C C . ALA A 1 97 ? 0.483 -17.011 -4.165 1.00 93.44 97 ALA A C 1
ATOM 778 O O . ALA A 1 97 ? 1.435 -16.876 -4.932 1.00 93.44 97 ALA A O 1
ATOM 779 N N . ASP A 1 98 ? -0.748 -16.589 -4.470 1.00 92.69 98 ASP A N 1
ATOM 780 C CA . ASP A 1 98 ? -1.098 -16.003 -5.768 1.00 92.69 98 ASP A CA 1
ATOM 781 C C . ASP A 1 98 ? -0.337 -14.697 -6.038 1.00 92.69 98 ASP A C 1
ATOM 783 O O . ASP A 1 98 ? 0.070 -14.433 -7.168 1.00 92.69 98 ASP A O 1
ATOM 787 N N . LEU A 1 99 ? -0.100 -13.879 -5.003 1.00 94.25 99 LEU A N 1
ATOM 788 C CA . LEU A 1 99 ? 0.684 -12.651 -5.137 1.00 94.25 99 LEU A CA 1
ATOM 789 C C . LEU A 1 99 ? 2.154 -12.968 -5.432 1.00 94.25 99 LEU A C 1
ATOM 791 O O . LEU A 1 99 ? 2.748 -12.342 -6.311 1.00 94.25 99 LEU A O 1
ATOM 795 N N . ASP A 1 100 ? 2.728 -13.945 -4.729 1.00 94.38 100 ASP A N 1
ATOM 796 C CA . ASP A 1 100 ? 4.101 -14.396 -4.971 1.00 94.38 100 ASP A CA 1
ATOM 797 C C . ASP A 1 100 ? 4.284 -14.978 -6.373 1.00 94.38 100 ASP A C 1
ATOM 799 O O . ASP A 1 100 ? 5.290 -14.703 -7.027 1.00 94.38 100 ASP A O 1
ATOM 803 N N . GLU A 1 101 ? 3.330 -15.782 -6.843 1.00 95.69 101 GLU A N 1
ATOM 804 C CA . GLU A 1 101 ? 3.343 -16.338 -8.196 1.00 95.69 101 GLU A CA 1
ATOM 805 C C . GLU A 1 101 ? 3.282 -15.221 -9.240 1.00 95.69 101 GLU A C 1
ATOM 807 O O . GLU A 1 101 ? 4.125 -15.152 -10.133 1.00 95.69 101 GLU A O 1
ATOM 812 N N . ILE A 1 102 ? 2.348 -14.282 -9.080 1.00 97.25 102 ILE A N 1
ATOM 813 C CA . ILE A 1 102 ? 2.175 -13.165 -10.010 1.00 97.25 102 ILE A CA 1
ATOM 814 C C . ILE A 1 102 ? 3.416 -12.280 -10.070 1.00 97.25 102 ILE A C 1
ATOM 816 O O . ILE A 1 102 ? 3.820 -11.882 -11.161 1.00 97.25 102 ILE A O 1
ATOM 820 N N . LEU A 1 103 ? 4.025 -11.966 -8.925 1.00 97.00 103 LEU A N 1
ATOM 821 C CA . LEU A 1 103 ? 5.243 -11.159 -8.882 1.00 97.00 103 LEU A CA 1
ATOM 822 C C . LEU A 1 103 ? 6.446 -11.902 -9.468 1.00 97.00 103 LEU A C 1
ATOM 824 O O . LEU A 1 103 ? 7.273 -11.277 -10.124 1.00 97.00 103 LEU A O 1
ATOM 828 N N . ARG A 1 104 ? 6.540 -13.219 -9.266 1.00 95.56 104 ARG A N 1
ATOM 829 C CA . ARG A 1 104 ? 7.599 -14.065 -9.837 1.00 95.56 104 ARG A CA 1
ATOM 830 C C . ARG A 1 104 ? 7.505 -14.188 -11.360 1.00 95.56 104 ARG A C 1
ATOM 832 O O . ARG A 1 104 ? 8.536 -14.340 -12.013 1.00 95.56 104 ARG A O 1
ATOM 839 N N . ASP A 1 105 ? 6.291 -14.170 -11.900 1.00 96.12 105 ASP A N 1
ATOM 840 C CA . ASP A 1 105 ? 6.035 -14.302 -13.337 1.00 96.12 105 ASP A CA 1
ATOM 841 C C . ASP A 1 105 ? 6.029 -12.954 -14.070 1.00 96.12 105 ASP A C 1
ATOM 843 O O . ASP A 1 105 ? 6.140 -12.908 -15.299 1.00 96.12 105 ASP A O 1
ATOM 847 N N . ALA A 1 106 ? 5.882 -11.850 -13.335 1.00 97.69 106 ALA A N 1
ATOM 848 C CA . ALA A 1 106 ? 5.860 -10.513 -13.902 1.00 97.69 106 ALA A CA 1
ATOM 849 C C . ALA A 1 106 ? 7.197 -10.158 -14.561 1.00 97.69 106 ALA A C 1
ATOM 851 O O . ALA A 1 106 ? 8.280 -10.472 -14.070 1.00 97.69 106 ALA A O 1
ATOM 852 N N . VAL A 1 107 ? 7.144 -9.424 -15.673 1.00 96.50 107 VAL A N 1
ATOM 853 C CA . VAL A 1 107 ? 8.382 -8.942 -16.296 1.00 96.50 107 VAL A CA 1
ATOM 854 C C . VAL A 1 107 ? 9.110 -7.936 -15.382 1.00 96.50 107 VAL A C 1
ATOM 856 O O . VAL A 1 107 ? 8.449 -7.127 -14.725 1.00 96.50 107 VAL A O 1
ATOM 859 N N . PRO A 1 108 ? 10.459 -7.875 -15.389 1.00 95.81 108 PRO A N 1
ATOM 860 C CA . PRO A 1 108 ? 11.233 -6.980 -14.515 1.00 95.81 108 PRO A CA 1
ATOM 861 C C . PRO A 1 108 ? 10.800 -5.506 -14.561 1.00 95.81 108 PRO A C 1
ATOM 863 O O . PRO A 1 108 ? 10.743 -4.826 -13.538 1.00 95.81 108 PRO A O 1
ATOM 866 N N . LEU A 1 109 ? 10.417 -5.017 -15.744 1.00 95.69 109 LEU A N 1
ATOM 867 C CA . LEU A 1 109 ? 9.914 -3.655 -15.918 1.00 95.69 109 LEU A CA 1
ATOM 868 C C . LEU A 1 109 ? 8.597 -3.405 -15.152 1.00 95.69 109 LEU A C 1
ATOM 870 O O . LEU A 1 109 ? 8.378 -2.302 -14.665 1.00 95.69 109 LEU A O 1
ATOM 874 N N . SER A 1 110 ? 7.742 -4.421 -14.991 1.00 96.88 110 SER A N 1
ATOM 875 C CA . SER A 1 110 ? 6.531 -4.336 -14.162 1.00 96.88 110 SER A CA 1
ATOM 876 C C . SER A 1 110 ? 6.873 -4.161 -12.685 1.00 96.88 110 SER A C 1
ATOM 878 O O . SER A 1 110 ? 6.248 -3.354 -12.001 1.00 96.88 110 SER A O 1
ATOM 880 N N . LEU A 1 111 ? 7.894 -4.870 -12.192 1.00 96.69 111 LEU A N 1
ATOM 881 C CA . LEU A 1 111 ? 8.341 -4.752 -10.801 1.00 96.69 111 LEU A CA 1
ATOM 882 C C . LEU A 1 111 ? 8.848 -3.337 -10.493 1.00 96.69 111 LEU A C 1
ATOM 884 O O . LEU A 1 111 ? 8.546 -2.794 -9.433 1.00 96.69 111 LEU A O 1
ATOM 888 N N . LEU A 1 112 ? 9.538 -2.698 -11.445 1.00 95.62 112 LEU A N 1
ATOM 889 C CA . LEU A 1 112 ? 9.917 -1.284 -11.343 1.00 95.62 112 LEU A CA 1
ATOM 890 C C . LEU A 1 112 ? 8.697 -0.356 -11.266 1.00 95.62 112 LEU A C 1
ATOM 892 O O . LEU A 1 112 ? 8.686 0.566 -10.453 1.00 95.62 112 LEU A O 1
ATOM 896 N N . ILE A 1 113 ? 7.659 -0.599 -12.073 1.00 96.44 113 ILE A N 1
ATOM 897 C CA . ILE A 1 113 ? 6.422 0.197 -12.032 1.00 96.44 113 ILE A CA 1
ATOM 898 C C . ILE A 1 113 ? 5.742 0.062 -10.661 1.00 96.44 113 ILE A C 1
ATOM 900 O O . ILE A 1 113 ? 5.365 1.072 -10.067 1.00 96.44 113 ILE A O 1
ATOM 904 N N . VAL A 1 114 ? 5.613 -1.160 -10.133 1.00 96.81 114 VAL A N 1
ATOM 905 C CA . VAL A 1 114 ? 5.022 -1.401 -8.803 1.00 96.81 114 VAL A CA 1
ATOM 906 C C . VAL A 1 114 ? 5.855 -0.747 -7.707 1.00 96.81 114 VAL A C 1
ATOM 908 O O . VAL A 1 114 ? 5.302 -0.094 -6.826 1.00 96.81 114 VAL A O 1
ATOM 911 N N . ALA A 1 115 ? 7.180 -0.852 -7.777 1.00 95.12 115 ALA A N 1
ATOM 912 C CA . ALA A 1 115 ? 8.042 -0.189 -6.815 1.00 95.12 115 ALA A CA 1
ATOM 913 C C . ALA A 1 115 ? 7.847 1.330 -6.850 1.00 95.12 115 ALA A C 1
ATOM 915 O O . ALA A 1 115 ? 7.601 1.931 -5.811 1.00 95.12 115 ALA A O 1
ATOM 916 N N . LEU A 1 116 ? 7.876 1.957 -8.032 1.00 95.25 116 LEU A N 1
ATOM 917 C CA . LEU A 1 116 ? 7.643 3.398 -8.148 1.00 95.25 116 LEU A CA 1
ATOM 918 C C . LEU A 1 116 ? 6.288 3.806 -7.557 1.00 95.25 116 LEU A C 1
ATOM 920 O O . LEU A 1 116 ? 6.201 4.826 -6.877 1.00 95.25 116 LEU A O 1
ATOM 924 N N . HIS A 1 117 ? 5.249 3.004 -7.797 1.00 96.50 117 HIS A N 1
ATOM 925 C CA . HIS A 1 117 ? 3.924 3.215 -7.226 1.00 96.50 117 HIS A CA 1
ATOM 926 C C . HIS A 1 117 ? 3.969 3.259 -5.692 1.00 96.50 117 HIS A C 1
ATOM 928 O O . HIS A 1 117 ? 3.509 4.238 -5.105 1.00 96.50 117 HIS A O 1
ATOM 934 N N . LEU A 1 118 ? 4.538 2.235 -5.047 1.00 94.62 118 LEU A N 1
ATOM 935 C CA . LEU A 1 118 ? 4.603 2.140 -3.583 1.00 94.62 118 LEU A CA 1
ATOM 936 C C . LEU A 1 118 ? 5.410 3.298 -2.975 1.00 94.62 118 LEU A C 1
ATOM 938 O O . LEU A 1 118 ? 4.962 3.946 -2.031 1.00 94.62 118 LEU A O 1
ATOM 942 N N . LYS A 1 119 ? 6.543 3.653 -3.587 1.00 92.69 119 LYS A N 1
ATOM 943 C CA . LYS A 1 119 ? 7.377 4.767 -3.112 1.00 92.69 119 LYS A CA 1
ATOM 944 C C . LYS A 1 119 ? 6.631 6.096 -3.142 1.00 92.69 119 LYS A C 1
ATOM 946 O O . LYS A 1 119 ? 6.628 6.849 -2.168 1.00 92.69 119 LYS A O 1
ATOM 951 N N . LEU A 1 120 ? 5.969 6.392 -4.261 1.00 94.62 120 LEU A N 1
ATOM 952 C CA . LEU A 1 120 ? 5.230 7.643 -4.425 1.00 94.62 120 LEU A CA 1
ATOM 953 C C . LEU A 1 120 ? 3.988 7.701 -3.532 1.00 94.62 120 LEU A C 1
ATOM 955 O O . LEU A 1 120 ? 3.659 8.778 -3.026 1.00 94.62 120 LEU A O 1
ATOM 959 N N . VAL A 1 121 ? 3.321 6.566 -3.302 1.00 94.94 121 VAL A N 1
ATOM 960 C CA . VAL A 1 121 ? 2.130 6.526 -2.451 1.00 94.94 121 VAL A CA 1
ATOM 961 C C . VAL A 1 121 ? 2.484 6.781 -0.985 1.00 94.94 121 VAL A C 1
ATOM 963 O O . VAL A 1 121 ? 1.856 7.634 -0.357 1.00 94.94 121 VAL A O 1
ATOM 966 N N . THR A 1 122 ? 3.563 6.178 -0.470 1.00 92.69 122 THR A N 1
ATOM 967 C CA . THR A 1 122 ? 4.091 6.480 0.871 1.00 92.69 122 THR A CA 1
ATOM 968 C C . THR A 1 122 ? 4.432 7.961 1.016 1.00 92.69 122 THR A C 1
ATOM 970 O O . THR A 1 122 ? 4.059 8.595 2.010 1.00 92.69 122 THR A O 1
ATOM 973 N N . GLN A 1 123 ? 5.091 8.549 0.010 1.00 94.19 123 GLN A N 1
ATOM 974 C CA . GLN A 1 123 ? 5.432 9.969 0.049 1.00 94.19 123 GLN A CA 1
ATOM 975 C C . GLN A 1 123 ? 4.198 10.868 0.104 1.00 94.19 123 GLN A C 1
ATOM 977 O O . GLN A 1 123 ? 4.137 11.810 0.899 1.00 94.19 123 GLN A O 1
ATOM 982 N N . GLN A 1 124 ? 3.190 10.549 -0.702 1.00 95.75 124 GLN A N 1
ATOM 983 C CA . GLN A 1 124 ? 1.932 11.276 -0.718 1.00 95.75 124 GLN A CA 1
ATOM 984 C C . GLN A 1 124 ? 1.166 11.139 0.604 1.00 95.75 124 GLN A C 1
ATOM 986 O O . GLN A 1 124 ? 0.632 12.137 1.089 1.00 95.75 124 GLN A O 1
ATOM 991 N N . HIS A 1 125 ? 1.138 9.951 1.216 1.00 96.75 125 HIS A N 1
ATOM 992 C CA . HIS A 1 125 ? 0.484 9.734 2.508 1.00 96.75 125 HIS A CA 1
ATOM 993 C C . HIS A 1 125 ? 1.032 10.667 3.583 1.00 96.75 125 HIS A C 1
ATOM 995 O O . HIS A 1 125 ? 0.255 11.340 4.260 1.00 96.75 125 HIS A O 1
ATOM 1001 N N . TYR A 1 126 ? 2.356 10.768 3.712 1.00 96.88 126 TYR A N 1
ATOM 1002 C CA . TYR A 1 126 ? 2.944 11.650 4.714 1.00 96.88 126 TYR A CA 1
ATOM 1003 C C . TYR A 1 126 ? 2.670 13.127 4.409 1.00 96.88 126 TYR A C 1
ATOM 1005 O O . TYR A 1 126 ? 2.156 13.856 5.260 1.00 96.88 126 TYR A O 1
ATOM 1013 N N . LEU A 1 127 ? 2.972 13.571 3.186 1.00 96.00 127 LEU A N 1
ATOM 1014 C CA . LEU A 1 127 ? 2.902 14.987 2.822 1.00 96.00 127 LEU A CA 1
ATOM 1015 C C . LEU A 1 127 ? 1.479 15.548 2.834 1.00 96.00 127 LEU A C 1
ATOM 1017 O O . LEU A 1 127 ? 1.302 16.700 3.226 1.00 96.00 127 LEU A O 1
ATOM 1021 N N . ALA A 1 128 ? 0.493 14.760 2.396 1.00 95.38 128 ALA A N 1
ATOM 1022 C CA . ALA A 1 128 ? -0.888 15.215 2.263 1.00 95.38 128 ALA A CA 1
ATOM 1023 C C . ALA A 1 128 ? -1.773 14.872 3.467 1.00 95.38 128 ALA A C 1
ATOM 1025 O O . ALA A 1 128 ? -2.783 15.540 3.659 1.00 95.38 128 ALA A O 1
ATOM 1026 N N . CYS A 1 129 ? -1.437 13.837 4.250 1.00 96.44 129 CYS A N 1
ATOM 1027 C CA . CYS A 1 129 ? -2.329 13.345 5.306 1.00 96.44 129 CYS A CA 1
ATOM 1028 C C . CYS A 1 129 ? -1.736 13.407 6.718 1.00 96.44 129 CYS A C 1
ATOM 1030 O O . CYS A 1 129 ? -2.488 13.220 7.664 1.00 96.44 129 CYS A O 1
ATOM 1032 N N . VAL A 1 130 ? -0.424 13.605 6.890 1.00 97.06 130 VAL A N 1
ATOM 1033 C CA . VAL A 1 130 ? 0.231 13.496 8.213 1.00 97.06 130 VAL A CA 1
ATOM 1034 C C . VAL A 1 130 ? 0.972 14.771 8.599 1.00 97.06 130 VAL A C 1
ATOM 1036 O O . VAL A 1 130 ? 0.931 15.197 9.750 1.00 97.06 130 VAL A O 1
ATOM 1039 N N . ARG A 1 131 ? 1.700 15.380 7.659 1.00 96.38 131 ARG A N 1
ATOM 1040 C CA . ARG A 1 131 ? 2.568 16.523 7.941 1.00 96.38 131 ARG A CA 1
ATOM 1041 C C . ARG A 1 131 ? 1.756 17.722 8.440 1.00 96.38 131 ARG A C 1
ATOM 1043 O O . ARG A 1 131 ? 1.005 18.316 7.675 1.00 96.38 131 ARG A O 1
ATOM 1050 N N . GLY A 1 132 ? 2.009 18.122 9.686 1.00 94.44 132 GLY A N 1
ATOM 1051 C CA . GLY A 1 132 ? 1.371 19.281 10.317 1.00 94.44 132 GLY A CA 1
ATOM 1052 C C . GLY A 1 132 ? 0.017 18.986 10.966 1.00 94.44 132 GLY A C 1
ATOM 1053 O O . GLY A 1 132 ? -0.610 19.915 11.458 1.00 94.44 132 GLY A O 1
ATOM 1054 N N . ASP A 1 133 ? -0.431 17.727 10.986 1.00 95.06 133 ASP A N 1
ATOM 1055 C CA . ASP A 1 133 ? -1.626 17.334 11.732 1.00 95.06 133 ASP A CA 1
ATOM 1056 C C . ASP A 1 133 ? -1.256 17.018 13.189 1.00 95.06 133 ASP A C 1
ATOM 1058 O O . ASP A 1 133 ? -0.758 15.939 13.517 1.00 95.06 133 ASP A O 1
ATOM 1062 N N . GLU A 1 134 ? -1.483 17.996 14.064 1.00 94.31 134 GLU A N 1
ATOM 1063 C CA . GLU A 1 134 ? -1.193 17.915 15.500 1.00 94.31 134 GLU A CA 1
ATOM 1064 C C . GLU A 1 134 ? -2.200 17.046 16.274 1.00 94.31 134 GLU A C 1
ATOM 1066 O O . GLU A 1 134 ? -1.983 16.757 17.448 1.00 94.31 134 GLU A O 1
ATOM 1071 N N . SER A 1 135 ? -3.288 16.599 15.632 1.00 93.69 135 SER A N 1
ATOM 1072 C CA . SER A 1 135 ? -4.284 15.719 16.258 1.00 93.69 135 SER A CA 1
ATOM 1073 C C . SER A 1 135 ? -3.881 14.240 16.251 1.00 93.69 135 SER A C 1
ATOM 1075 O O . SER A 1 135 ? -4.520 13.412 16.907 1.00 93.69 135 SER A O 1
ATOM 1077 N N . LEU A 1 136 ? -2.834 13.885 15.499 1.00 95.75 136 LEU A N 1
ATOM 1078 C CA . LEU A 1 136 ? -2.386 12.508 15.338 1.00 95.75 136 LEU A CA 1
ATOM 1079 C C . LEU A 1 136 ? -1.495 12.044 16.489 1.00 95.75 136 LEU A C 1
ATOM 1081 O O . LEU A 1 136 ? -0.674 12.784 17.022 1.00 95.75 136 LEU A O 1
ATOM 1085 N N . GLU A 1 137 ? -1.596 10.751 16.789 1.00 94.06 137 GLU A N 1
ATOM 1086 C CA . GLU A 1 137 ? -0.759 10.076 17.777 1.00 94.06 137 GLU A CA 1
ATOM 1087 C C . GLU A 1 137 ? 0.746 10.211 17.430 1.00 94.06 137 GLU A C 1
ATOM 1089 O O . GLU A 1 137 ? 1.177 9.685 16.391 1.00 94.06 137 GLU A O 1
ATOM 1094 N N . PRO A 1 138 ? 1.568 10.876 18.275 1.00 94.12 138 PRO A N 1
ATOM 1095 C CA . PRO A 1 138 ? 2.948 11.237 17.935 1.00 94.12 138 PRO A CA 1
ATOM 1096 C C . PRO A 1 138 ? 3.840 10.046 17.574 1.00 94.12 138 PRO A C 1
ATOM 1098 O O . PRO A 1 138 ? 4.690 10.142 16.684 1.00 94.12 138 PRO A O 1
ATOM 1101 N N . SER A 1 139 ? 3.636 8.905 18.239 1.00 91.06 139 SER A N 1
ATOM 1102 C CA . SER A 1 139 ? 4.393 7.678 17.973 1.00 91.06 139 SER A CA 1
ATOM 1103 C C . SER A 1 139 ? 4.170 7.157 16.548 1.00 91.06 139 SER A C 1
ATOM 1105 O O . SER A 1 139 ? 5.127 6.769 15.876 1.00 91.06 139 SER A O 1
ATOM 1107 N N . PHE A 1 140 ? 2.937 7.228 16.041 1.00 93.88 140 PHE A N 1
ATOM 1108 C CA . PHE A 1 140 ? 2.605 6.810 14.680 1.00 93.88 140 PHE A CA 1
ATOM 1109 C C . PHE A 1 140 ? 3.043 7.841 13.631 1.00 93.88 140 PHE A C 1
ATOM 1111 O O . PHE A 1 140 ? 3.522 7.468 12.559 1.00 93.88 140 PHE A O 1
ATOM 1118 N N . VAL A 1 141 ? 2.956 9.140 13.947 1.00 95.94 141 VAL A N 1
ATOM 1119 C CA . VAL A 1 141 ? 3.505 10.209 13.091 1.00 95.94 141 VAL A CA 1
ATOM 1120 C C . VAL A 1 141 ? 5.000 10.003 12.861 1.00 95.94 141 VAL A C 1
ATOM 1122 O O . VAL A 1 141 ? 5.465 10.149 11.729 1.00 95.94 141 VAL A O 1
ATOM 1125 N N . ARG A 1 142 ? 5.749 9.630 13.908 1.00 94.81 142 ARG A N 1
ATOM 1126 C CA . ARG A 1 142 ? 7.179 9.322 13.794 1.00 94.81 142 ARG A CA 1
ATOM 1127 C C . ARG A 1 142 ? 7.434 8.177 12.813 1.00 94.81 142 ARG A C 1
ATOM 1129 O O . ARG A 1 142 ? 8.255 8.351 11.921 1.00 94.81 142 ARG A O 1
ATOM 1136 N N . VAL A 1 143 ? 6.684 7.077 12.913 1.00 94.94 143 VAL A N 1
ATOM 1137 C CA . VAL A 1 143 ? 6.810 5.936 11.986 1.00 94.94 143 VAL A CA 1
ATOM 1138 C C . VAL A 1 143 ? 6.572 6.363 10.536 1.00 94.94 143 VAL A C 1
ATOM 1140 O O . VAL A 1 143 ? 7.393 6.083 9.667 1.00 94.94 143 VAL A O 1
ATOM 1143 N N . LEU A 1 144 ? 5.490 7.097 10.256 1.00 95.31 144 LEU A N 1
ATOM 1144 C CA . LEU A 1 144 ? 5.200 7.539 8.886 1.00 95.31 144 LEU A CA 1
ATOM 1145 C C . LEU A 1 144 ? 6.208 8.574 8.368 1.00 95.31 144 LEU A C 1
ATOM 1147 O O . LEU A 1 144 ? 6.508 8.584 7.176 1.00 95.31 144 LEU A O 1
ATOM 1151 N N . LYS A 1 145 ? 6.753 9.423 9.246 1.00 94.75 145 LYS A N 1
ATOM 1152 C CA . LYS A 1 145 ? 7.822 10.368 8.900 1.00 94.75 145 LYS A CA 1
ATOM 1153 C C . LYS A 1 145 ? 9.122 9.649 8.553 1.00 94.75 145 LYS A C 1
ATOM 1155 O O . LYS A 1 145 ? 9.788 10.047 7.602 1.00 94.75 145 LYS A O 1
ATOM 1160 N N . GLU A 1 146 ? 9.492 8.629 9.320 1.00 92.75 146 GLU A N 1
ATOM 1161 C CA . GLU A 1 146 ? 10.690 7.826 9.068 1.00 92.75 146 GLU A CA 1
ATOM 1162 C C . GLU A 1 146 ? 10.551 7.036 7.765 1.00 92.75 146 GLU A C 1
ATOM 1164 O O . GLU A 1 146 ? 11.426 7.146 6.910 1.00 92.75 146 GLU A O 1
ATOM 1169 N N . HIS A 1 147 ? 9.413 6.369 7.547 1.00 92.12 147 HIS A N 1
ATOM 1170 C CA . HIS A 1 147 ? 9.116 5.684 6.285 1.00 92.12 147 HIS A CA 1
ATOM 1171 C C . HIS A 1 147 ? 9.171 6.657 5.089 1.00 92.12 147 HIS A C 1
ATOM 1173 O O . HIS A 1 147 ? 9.852 6.398 4.101 1.00 92.12 147 HIS A O 1
ATOM 1179 N N . TRP A 1 148 ? 8.559 7.841 5.203 1.00 92.69 148 TRP A N 1
ATOM 1180 C CA . TRP A 1 148 ? 8.662 8.890 4.183 1.00 92.69 148 TRP A CA 1
ATOM 1181 C C . TRP A 1 148 ? 10.105 9.330 3.907 1.00 92.69 148 TRP A C 1
ATOM 1183 O O . TRP A 1 148 ? 10.499 9.458 2.749 1.00 92.69 148 TRP A O 1
ATOM 1193 N N . ALA A 1 149 ? 10.896 9.568 4.955 1.00 89.69 149 ALA A N 1
ATOM 1194 C CA . ALA A 1 149 ? 12.281 10.004 4.815 1.00 89.69 149 ALA A CA 1
ATOM 1195 C C . ALA A 1 149 ? 13.153 8.934 4.140 1.00 89.69 149 ALA A C 1
ATOM 1197 O O . ALA A 1 149 ? 14.026 9.271 3.341 1.00 89.69 149 ALA A O 1
ATOM 1198 N N . MET A 1 150 ? 12.901 7.655 4.429 1.00 87.31 150 MET A N 1
ATOM 1199 C CA . MET A 1 150 ? 13.560 6.536 3.754 1.00 87.31 150 MET A CA 1
ATOM 1200 C C . MET A 1 150 ? 13.193 6.509 2.268 1.00 87.31 150 MET A C 1
ATOM 1202 O O . MET A 1 150 ? 14.086 6.431 1.423 1.00 87.31 150 MET A O 1
ATOM 1206 N N . GLU A 1 151 ? 11.917 6.718 1.939 1.00 87.56 151 GLU A N 1
ATOM 1207 C CA . GLU A 1 151 ? 11.444 6.704 0.553 1.00 87.56 151 GLU A CA 1
ATOM 1208 C C . GLU A 1 151 ? 11.846 7.914 -0.291 1.00 87.56 151 GLU A C 1
ATOM 1210 O O . GLU A 1 151 ? 11.976 7.821 -1.515 1.00 87.56 151 GLU A O 1
ATOM 1215 N N . CYS A 1 152 ? 12.081 9.066 0.335 1.00 85.06 152 CYS A N 1
ATOM 1216 C CA . CYS A 1 152 ? 12.673 10.221 -0.339 1.00 85.06 152 CYS A CA 1
ATOM 1217 C C . CYS A 1 152 ? 14.181 10.062 -0.597 1.00 85.06 152 CYS A C 1
ATOM 1219 O O . CYS A 1 152 ? 14.749 10.857 -1.347 1.00 85.06 152 CYS A O 1
ATOM 1221 N N . GLY A 1 153 ? 14.813 9.030 -0.035 1.00 76.31 153 GLY A N 1
ATOM 1222 C CA . GLY A 1 153 ? 16.256 8.829 -0.056 1.00 76.31 153 GLY A CA 1
ATOM 1223 C C . GLY A 1 153 ? 16.951 9.507 1.127 1.00 76.31 153 GLY A C 1
ATOM 1224 O O . GLY A 1 153 ? 16.634 10.631 1.520 1.00 76.31 153 GLY A O 1
ATOM 1225 N N . ARG A 1 154 ? 17.943 8.818 1.703 1.00 66.06 154 ARG A N 1
ATOM 1226 C CA . ARG A 1 154 ? 18.821 9.381 2.743 1.00 66.06 154 ARG A CA 1
ATOM 1227 C C . ARG A 1 154 ? 19.793 10.382 2.105 1.00 66.06 154 ARG A C 1
ATOM 1229 O O . ARG A 1 154 ? 20.187 10.209 0.958 1.00 66.06 154 ARG A O 1
ATOM 1236 N N . THR A 1 155 ? 20.251 11.382 2.862 1.00 51.84 155 THR A N 1
ATOM 1237 C CA . THR A 1 155 ? 21.062 12.553 2.428 1.00 51.84 155 THR A CA 1
ATOM 1238 C C . THR A 1 155 ? 22.322 12.280 1.584 1.00 51.84 155 THR A C 1
ATOM 1240 O O . THR A 1 155 ? 22.944 13.226 1.109 1.00 51.84 155 THR A O 1
ATOM 1243 N N . ARG A 1 156 ? 22.727 11.019 1.389 1.00 53.00 156 ARG A N 1
ATOM 1244 C CA . ARG A 1 156 ? 23.934 10.606 0.655 1.00 53.00 156 ARG A CA 1
ATOM 1245 C C . ARG A 1 156 ? 23.660 9.741 -0.584 1.00 53.00 156 ARG A C 1
ATOM 1247 O O . ARG A 1 156 ? 24.622 9.352 -1.235 1.00 53.00 156 ARG A O 1
ATOM 1254 N N . SER A 1 157 ? 22.400 9.439 -0.914 1.00 59.25 157 SER A N 1
ATOM 1255 C CA . SER A 1 157 ? 22.041 8.614 -2.077 1.00 59.25 157 SER A CA 1
ATOM 1256 C C . SER A 1 157 ? 20.883 9.246 -2.863 1.00 59.25 157 SER A C 1
ATOM 1258 O O . SER A 1 157 ? 19.956 9.766 -2.235 1.00 59.25 157 SER A O 1
ATOM 1260 N N . PRO A 1 158 ? 20.898 9.227 -4.212 1.00 64.06 158 PRO A N 1
ATOM 1261 C CA . PRO A 1 158 ? 19.728 9.599 -5.004 1.00 64.06 158 PRO A CA 1
ATOM 1262 C C . PRO A 1 158 ? 18.516 8.761 -4.580 1.00 64.06 158 PRO A C 1
ATOM 1264 O O . PRO A 1 158 ? 18.669 7.583 -4.249 1.00 64.06 158 PRO A O 1
ATOM 1267 N N . SER A 1 159 ? 17.310 9.338 -4.603 1.00 77.50 159 SER A N 1
ATOM 1268 C CA . SER A 1 159 ? 16.116 8.565 -4.254 1.00 77.50 159 SER A CA 1
ATOM 1269 C C . SER A 1 159 ? 15.946 7.390 -5.221 1.00 77.50 159 SER A C 1
ATOM 1271 O O . SER A 1 159 ? 16.109 7.528 -6.439 1.00 77.50 159 SER A O 1
ATOM 1273 N N . SER A 1 160 ? 15.592 6.224 -4.683 1.00 82.25 160 SER A N 1
ATOM 1274 C CA . SER A 1 160 ? 15.286 5.047 -5.498 1.00 82.25 160 SER A CA 1
ATOM 1275 C C . SER A 1 160 ? 14.124 5.317 -6.454 1.00 82.25 160 SER A C 1
ATOM 1277 O O . SER A 1 160 ? 14.150 4.836 -7.581 1.00 82.25 160 SER A O 1
ATOM 1279 N N . ALA A 1 161 ? 13.170 6.176 -6.078 1.00 88.19 161 ALA A N 1
ATOM 1280 C CA . ALA A 1 161 ? 12.104 6.630 -6.970 1.00 88.19 161 ALA A CA 1
ATOM 1281 C C . ALA A 1 161 ? 12.640 7.319 -8.241 1.00 88.19 161 ALA A C 1
ATOM 1283 O O . ALA A 1 161 ? 12.193 6.988 -9.339 1.00 88.19 161 ALA A O 1
ATOM 1284 N N . LEU A 1 162 ? 13.626 8.220 -8.128 1.00 88.31 162 LEU A N 1
ATOM 1285 C CA . LEU A 1 162 ? 14.219 8.889 -9.293 1.00 88.31 162 LEU A CA 1
ATOM 1286 C C . LEU A 1 162 ? 14.979 7.899 -10.187 1.00 88.31 162 LEU A C 1
ATOM 1288 O O . LEU A 1 162 ? 14.823 7.927 -11.407 1.00 88.31 162 LEU A O 1
ATOM 1292 N N . ALA A 1 163 ? 15.764 7.000 -9.589 1.00 89.12 163 ALA A N 1
ATOM 1293 C CA . ALA A 1 163 ? 16.490 5.969 -10.333 1.00 89.12 163 ALA A CA 1
ATOM 1294 C C . ALA A 1 163 ? 15.533 5.025 -11.084 1.00 89.12 163 ALA A C 1
ATOM 1296 O O . ALA A 1 163 ? 15.778 4.676 -12.239 1.00 89.12 163 ALA A O 1
ATOM 1297 N N . ILE A 1 164 ? 14.405 4.661 -10.464 1.00 91.94 164 ILE A N 1
ATOM 1298 C CA . ILE A 1 164 ? 13.355 3.879 -11.119 1.00 91.94 164 ILE A CA 1
ATOM 1299 C C . ILE A 1 164 ? 12.741 4.672 -12.279 1.00 91.94 164 ILE A C 1
ATOM 1301 O O . ILE A 1 164 ? 12.624 4.134 -13.374 1.00 91.94 164 ILE A O 1
ATOM 1305 N N . GLN A 1 165 ? 12.394 5.950 -12.091 1.00 91.00 165 GLN A N 1
ATOM 1306 C CA . GLN A 1 165 ? 11.848 6.786 -13.171 1.00 91.00 165 GLN A CA 1
ATOM 1307 C C . GLN A 1 165 ? 12.795 6.879 -14.376 1.00 91.00 165 GLN A C 1
ATOM 1309 O O . GLN A 1 165 ? 12.346 6.801 -15.519 1.00 91.00 165 GLN A O 1
ATOM 1314 N N . GLN A 1 166 ? 14.100 7.009 -14.130 1.00 90.12 166 GLN A N 1
ATOM 1315 C CA . GLN A 1 166 ? 15.118 7.005 -15.181 1.00 90.12 166 GLN A CA 1
ATOM 1316 C C . GLN A 1 166 ? 15.174 5.657 -15.913 1.00 90.12 166 GLN A C 1
ATOM 1318 O O . GLN A 1 166 ? 15.191 5.637 -17.142 1.00 90.12 166 GLN A O 1
ATOM 1323 N N . ALA A 1 167 ? 15.132 4.540 -15.180 1.00 90.31 167 ALA A N 1
ATOM 1324 C CA . ALA A 1 167 ? 15.094 3.201 -15.770 1.00 90.31 167 ALA A CA 1
ATOM 1325 C C . ALA A 1 167 ? 13.830 2.977 -16.621 1.00 90.31 167 ALA A C 1
ATOM 1327 O O . ALA A 1 167 ? 13.918 2.433 -17.720 1.00 90.31 167 ALA A O 1
ATOM 1328 N N . LEU A 1 168 ? 12.668 3.456 -16.162 1.00 91.50 168 LEU A N 1
ATOM 1329 C CA . LEU A 1 168 ? 11.426 3.430 -16.940 1.00 91.50 168 LEU A CA 1
ATOM 1330 C C . LEU A 1 168 ? 11.554 4.254 -18.230 1.00 91.50 168 LEU A C 1
ATOM 1332 O O . LEU A 1 168 ? 11.177 3.780 -19.296 1.00 91.50 168 LEU A O 1
ATOM 1336 N N . GLY A 1 169 ? 12.129 5.459 -18.161 1.00 88.62 169 GLY A N 1
ATOM 1337 C CA . GLY A 1 169 ? 12.340 6.313 -19.336 1.00 88.62 169 GLY A CA 1
ATOM 1338 C C . GLY A 1 169 ? 13.320 5.745 -20.370 1.00 88.62 169 GLY A C 1
ATOM 1339 O O . GLY A 1 169 ? 13.236 6.101 -21.542 1.00 88.62 169 GLY A O 1
ATOM 1340 N N . ALA A 1 170 ? 14.221 4.852 -19.956 1.00 88.75 170 ALA A N 1
ATOM 1341 C CA . ALA A 1 170 ? 15.165 4.162 -20.835 1.00 88.75 170 ALA A CA 1
ATOM 1342 C C . ALA A 1 170 ? 14.640 2.812 -21.366 1.00 88.75 170 ALA A C 1
ATOM 1344 O O . ALA A 1 170 ? 15.336 2.136 -22.126 1.00 88.75 170 ALA A O 1
ATOM 1345 N N . ALA A 1 171 ? 13.435 2.391 -20.967 1.00 87.88 171 ALA A N 1
ATOM 1346 C CA . ALA A 1 171 ? 12.898 1.087 -21.329 1.00 87.88 171 ALA A CA 1
ATOM 1347 C C . ALA A 1 171 ? 12.617 0.969 -22.837 1.00 87.88 171 ALA A C 1
ATOM 1349 O O . ALA A 1 171 ? 12.052 1.863 -23.468 1.00 87.88 171 ALA A O 1
ATOM 1350 N N . LEU A 1 172 ? 12.955 -0.187 -23.417 1.00 85.12 172 LEU A N 1
ATOM 1351 C CA . LEU A 1 172 ? 12.670 -0.471 -24.824 1.00 85.12 172 LEU A CA 1
ATOM 1352 C C . LEU A 1 172 ? 11.148 -0.543 -25.072 1.00 85.12 172 LEU A C 1
ATOM 1354 O O . LEU A 1 172 ? 10.465 -1.296 -24.366 1.00 85.12 172 LEU A O 1
ATOM 1358 N N . PRO A 1 173 ? 10.610 0.115 -26.122 1.00 82.75 173 PRO A N 1
ATOM 1359 C CA . PRO A 1 173 ? 9.166 0.172 -26.375 1.00 82.75 173 PRO A CA 1
ATOM 1360 C C . PRO A 1 173 ? 8.470 -1.198 -26.430 1.00 82.75 173 PRO A C 1
ATOM 1362 O O . PRO A 1 173 ? 7.356 -1.353 -25.934 1.00 82.75 173 PRO A O 1
ATOM 1365 N N . GLY A 1 174 ? 9.139 -2.227 -26.964 1.00 84.94 174 GLY A N 1
ATOM 1366 C CA . GLY A 1 174 ? 8.585 -3.584 -27.069 1.00 84.94 174 GLY A CA 1
ATOM 1367 C C . GLY A 1 174 ? 8.337 -4.291 -25.728 1.00 84.94 174 GLY A C 1
ATOM 1368 O O . GLY A 1 174 ? 7.570 -5.249 -25.680 1.00 84.94 174 GLY A O 1
ATOM 1369 N N . ARG A 1 175 ? 8.948 -3.830 -24.626 1.00 85.56 175 ARG A N 1
ATOM 1370 C CA . ARG A 1 175 ? 8.773 -4.414 -23.281 1.00 85.56 175 ARG A CA 1
ATOM 1371 C C . ARG A 1 175 ? 7.593 -3.807 -22.517 1.00 85.56 175 ARG A C 1
ATOM 1373 O O . ARG A 1 175 ? 7.101 -4.415 -21.566 1.00 85.56 175 ARG A O 1
ATOM 1380 N N . VAL A 1 176 ? 7.117 -2.638 -22.943 1.00 89.56 176 VAL A N 1
ATOM 1381 C CA . VAL A 1 176 ? 6.088 -1.866 -22.236 1.00 89.56 176 VAL A CA 1
ATOM 1382 C C . VAL A 1 176 ? 4.739 -2.593 -22.171 1.00 89.56 176 VAL A C 1
ATOM 1384 O O . VAL A 1 176 ? 4.198 -2.688 -21.071 1.00 89.56 176 VAL A O 1
ATOM 1387 N N . PRO A 1 177 ? 4.180 -3.168 -23.259 1.00 91.31 177 PRO A N 1
ATOM 1388 C CA . PRO A 1 177 ? 2.858 -3.797 -23.192 1.00 91.31 177 PRO A CA 1
ATOM 1389 C C . PRO A 1 177 ? 2.761 -4.923 -22.152 1.00 91.31 177 PRO A C 1
ATOM 1391 O O . PRO A 1 177 ? 1.773 -5.002 -21.422 1.00 91.31 177 PRO A O 1
ATOM 1394 N N . ALA A 1 178 ? 3.799 -5.760 -22.045 1.00 93.44 178 ALA A N 1
ATOM 1395 C CA . ALA A 1 178 ? 3.863 -6.821 -21.041 1.00 93.44 178 ALA A CA 1
ATOM 1396 C C . ALA A 1 178 ? 3.939 -6.246 -19.619 1.00 93.44 178 ALA A C 1
ATOM 1398 O O . ALA A 1 178 ? 3.177 -6.667 -18.754 1.00 93.44 178 ALA A O 1
ATOM 1399 N N . ALA A 1 179 ? 4.776 -5.227 -19.403 1.00 94.94 179 ALA A N 1
ATOM 1400 C CA . ALA A 1 179 ? 4.917 -4.589 -18.098 1.00 94.94 179 ALA A CA 1
ATOM 1401 C C . ALA A 1 179 ? 3.610 -3.954 -17.606 1.00 94.94 179 ALA A C 1
ATOM 1403 O O . ALA A 1 179 ? 3.244 -4.094 -16.443 1.00 94.94 179 ALA A O 1
ATOM 1404 N N . LEU A 1 180 ? 2.868 -3.300 -18.502 1.00 94.00 180 LEU A N 1
ATOM 1405 C CA . LEU A 1 180 ? 1.584 -2.686 -18.169 1.00 94.00 180 LEU A CA 1
ATOM 1406 C C . LEU A 1 180 ? 0.502 -3.728 -17.845 1.00 94.00 180 LEU A C 1
ATOM 1408 O O . LEU A 1 180 ? -0.297 -3.530 -16.928 1.00 94.00 180 LEU A O 1
ATOM 1412 N N . ARG A 1 181 ? 0.473 -4.841 -18.585 1.00 94.44 181 ARG A N 1
ATOM 1413 C CA . ARG A 1 181 ? -0.436 -5.963 -18.316 1.00 94.44 181 ARG A CA 1
ATOM 1414 C C . ARG A 1 181 ? -0.147 -6.590 -16.951 1.00 94.44 181 ARG A C 1
ATOM 1416 O O . ARG A 1 181 ? -1.082 -6.820 -16.185 1.00 94.44 181 ARG A O 1
ATOM 1423 N N . ASP A 1 182 ? 1.121 -6.849 -16.652 1.00 96.81 182 ASP A N 1
ATOM 1424 C CA . ASP A 1 182 ? 1.522 -7.504 -15.407 1.00 96.81 182 ASP A CA 1
ATOM 1425 C C . ASP A 1 182 ? 1.286 -6.576 -14.204 1.00 96.81 182 ASP A C 1
ATOM 1427 O O . ASP A 1 182 ? 0.731 -7.018 -13.201 1.00 96.81 182 ASP A O 1
ATOM 1431 N N . TYR A 1 183 ? 1.550 -5.268 -14.341 1.00 96.88 183 TYR A N 1
ATOM 1432 C CA . TYR A 1 183 ? 1.201 -4.263 -13.331 1.00 96.88 183 TYR A CA 1
ATOM 1433 C C . TYR A 1 183 ? -0.293 -4.302 -12.987 1.00 96.88 183 TYR A C 1
ATOM 1435 O O . TYR A 1 183 ? -0.664 -4.331 -11.815 1.00 96.88 183 TYR A O 1
ATOM 1443 N N . ARG A 1 184 ? -1.168 -4.365 -14.000 1.00 95.50 184 ARG A N 1
ATOM 1444 C CA . ARG A 1 184 ? -2.615 -4.494 -13.785 1.00 95.50 184 ARG A CA 1
ATOM 1445 C C . ARG A 1 184 ? -2.973 -5.773 -13.024 1.00 95.50 184 ARG A C 1
ATOM 1447 O O . ARG A 1 184 ? -3.807 -5.710 -12.124 1.00 95.50 184 ARG A O 1
ATOM 1454 N N . ARG A 1 185 ? -2.365 -6.913 -13.376 1.00 96.25 185 ARG A N 1
ATOM 1455 C CA . ARG A 1 185 ? -2.591 -8.192 -12.680 1.00 96.25 185 ARG A CA 1
ATOM 1456 C C . ARG A 1 185 ? -2.179 -8.085 -11.208 1.00 96.25 185 ARG A C 1
ATOM 1458 O O . ARG A 1 185 ? -2.965 -8.459 -10.347 1.00 96.25 185 ARG A O 1
ATOM 1465 N N . ILE A 1 186 ? -1.022 -7.480 -10.930 1.00 97.56 186 ILE A N 1
ATOM 1466 C CA . ILE A 1 186 ? -0.539 -7.229 -9.563 1.00 97.56 186 ILE A CA 1
ATOM 1467 C C . ILE A 1 186 ? -1.526 -6.346 -8.790 1.00 97.56 186 ILE A C 1
ATOM 1469 O O . ILE A 1 186 ? -1.905 -6.708 -7.684 1.00 97.56 186 ILE A O 1
ATOM 1473 N N . MET A 1 187 ? -2.017 -5.244 -9.371 1.00 96.56 187 MET A N 1
ATOM 1474 C CA . MET A 1 187 ? -2.991 -4.367 -8.698 1.00 96.56 187 MET A CA 1
ATOM 1475 C C . MET A 1 187 ? -4.312 -5.073 -8.362 1.00 96.56 187 MET A C 1
ATOM 1477 O O . MET A 1 187 ? -4.898 -4.789 -7.321 1.00 96.56 187 MET A O 1
ATOM 1481 N N . PHE A 1 188 ? -4.786 -5.997 -9.203 1.00 96.00 188 PHE A N 1
ATOM 1482 C CA . PHE A 1 188 ? -5.996 -6.775 -8.907 1.00 96.00 188 PHE A CA 1
ATOM 1483 C C . PHE A 1 188 ? -5.779 -7.785 -7.782 1.00 96.00 188 PHE A C 1
ATOM 1485 O O . PHE A 1 188 ? -6.643 -7.927 -6.924 1.00 96.00 188 PHE A O 1
ATOM 1492 N N . THR A 1 189 ? -4.618 -8.430 -7.727 1.00 96.25 189 THR A N 1
ATOM 1493 C CA . THR A 1 189 ? -4.292 -9.328 -6.615 1.00 96.25 189 THR A CA 1
ATOM 1494 C C . THR A 1 189 ? -4.052 -8.558 -5.323 1.00 96.25 18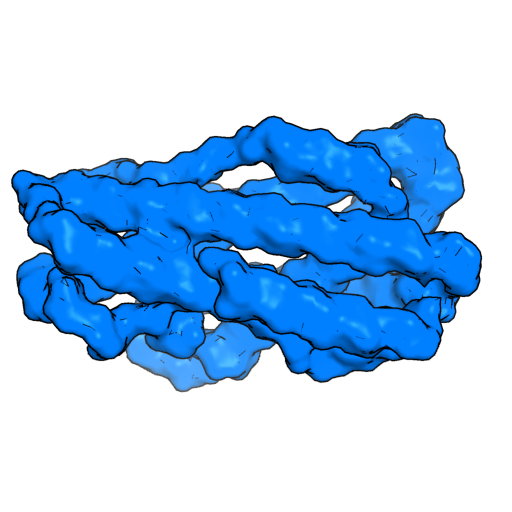9 THR A C 1
ATOM 1496 O O . THR A 1 189 ? -4.519 -8.976 -4.269 1.00 96.25 189 THR A O 1
ATOM 1499 N N . THR A 1 190 ? -3.405 -7.392 -5.390 1.00 96.44 190 THR A N 1
ATOM 1500 C CA . THR A 1 190 ? -3.316 -6.455 -4.264 1.00 96.44 190 THR A CA 1
ATOM 1501 C C . THR A 1 190 ? -4.708 -6.105 -3.741 1.00 96.44 190 THR A C 1
ATOM 1503 O O . THR A 1 190 ? -4.930 -6.178 -2.538 1.00 96.44 190 THR A O 1
ATOM 1506 N N . ASP A 1 191 ? -5.666 -5.798 -4.617 1.00 96.94 191 ASP A N 1
ATOM 1507 C CA . ASP A 1 191 ? -7.057 -5.532 -4.236 1.00 96.94 191 ASP A CA 1
ATOM 1508 C C . ASP A 1 191 ? -7.692 -6.703 -3.460 1.00 96.94 191 ASP A C 1
ATOM 1510 O O . ASP A 1 191 ? -8.310 -6.492 -2.418 1.00 96.94 191 ASP A O 1
ATOM 1514 N N . ASP A 1 192 ? -7.459 -7.946 -3.883 1.00 96.50 192 ASP A N 1
ATOM 1515 C CA . ASP A 1 192 ? -7.972 -9.130 -3.182 1.00 96.50 192 ASP A CA 1
ATOM 1516 C C . ASP A 1 192 ? -7.347 -9.280 -1.772 1.00 96.50 192 ASP A C 1
ATOM 1518 O O . ASP A 1 192 ? -8.047 -9.576 -0.798 1.00 96.50 192 ASP A O 1
ATOM 1522 N N . VAL A 1 193 ? -6.050 -8.976 -1.619 1.00 97.69 193 VAL A N 1
ATOM 1523 C CA . VAL A 1 193 ? -5.366 -8.945 -0.308 1.00 97.69 193 VAL A CA 1
ATOM 1524 C C . VAL A 1 193 ? -5.956 -7.874 0.605 1.00 97.69 193 VAL A C 1
ATOM 1526 O O . VAL A 1 193 ? -6.212 -8.132 1.782 1.00 97.69 193 VAL A O 1
ATOM 1529 N N . LEU A 1 194 ? -6.209 -6.676 0.072 1.00 98.12 194 LEU A N 1
ATOM 1530 C CA . LEU A 1 194 ? -6.802 -5.574 0.833 1.00 98.12 194 LEU A CA 1
ATOM 1531 C C . LEU A 1 194 ? -8.216 -5.925 1.307 1.00 98.12 194 LEU A C 1
ATOM 1533 O O . LEU A 1 194 ? -8.599 -5.570 2.427 1.00 98.12 194 LEU A O 1
ATOM 1537 N N . ARG A 1 195 ? -8.989 -6.655 0.492 1.00 97.81 195 ARG A N 1
ATOM 1538 C CA . ARG A 1 195 ? -10.306 -7.165 0.890 1.00 97.81 195 ARG A CA 1
ATOM 1539 C C . ARG A 1 195 ? -10.172 -8.122 2.062 1.00 97.81 195 ARG A C 1
ATOM 1541 O O . ARG A 1 195 ? -10.831 -7.922 3.082 1.00 97.81 195 ARG A O 1
ATOM 1548 N N . ARG A 1 196 ? -9.269 -9.099 1.952 1.00 98.31 196 ARG A N 1
ATOM 1549 C CA . ARG A 1 196 ? -9.038 -10.077 3.014 1.00 98.31 196 ARG A CA 1
ATOM 1550 C C . ARG A 1 196 ? -8.575 -9.419 4.314 1.00 98.31 196 ARG A C 1
ATOM 1552 O O . ARG A 1 196 ? -9.099 -9.738 5.377 1.00 98.31 196 ARG A O 1
ATOM 1559 N N . GLN A 1 197 ? -7.648 -8.463 4.244 1.00 98.75 197 GLN A N 1
ATOM 1560 C CA . GLN A 1 197 ? -7.208 -7.715 5.424 1.00 98.75 197 GLN A CA 1
ATOM 1561 C C . GLN A 1 197 ? -8.359 -6.925 6.064 1.00 98.75 197 GLN A C 1
ATOM 1563 O O . GLN A 1 197 ? -8.452 -6.865 7.285 1.00 98.75 197 GLN A O 1
ATOM 1568 N N . SER A 1 198 ? -9.271 -6.361 5.268 1.00 98.62 198 SER A N 1
ATOM 1569 C CA . SER A 1 198 ? -10.431 -5.622 5.792 1.00 98.62 198 SER A CA 1
ATOM 1570 C C . SER A 1 198 ? -11.367 -6.506 6.618 1.00 98.62 198 SER A C 1
ATOM 1572 O O . SER A 1 198 ? -11.882 -6.075 7.647 1.00 98.62 198 SER A O 1
ATOM 1574 N N . GLU A 1 199 ? -11.565 -7.756 6.201 1.00 98.62 199 GLU A N 1
ATOM 1575 C CA . GLU A 1 199 ? -12.340 -8.737 6.966 1.00 98.62 199 GLU A CA 1
ATOM 1576 C C . GLU A 1 199 ? -11.654 -9.084 8.292 1.00 98.62 199 GLU A C 1
ATOM 1578 O O . GLU A 1 199 ? -12.306 -9.110 9.338 1.00 98.62 199 GLU A O 1
ATOM 1583 N N . LEU A 1 200 ? -10.334 -9.301 8.260 1.00 98.75 200 LEU A N 1
ATOM 1584 C CA . LEU A 1 200 ? -9.525 -9.605 9.443 1.00 98.75 200 LEU A CA 1
ATOM 1585 C C . LEU A 1 200 ? -9.487 -8.437 10.437 1.00 98.75 200 LEU A C 1
ATOM 1587 O O . LEU A 1 200 ? -9.530 -8.655 11.652 1.00 98.75 200 LEU A O 1
ATOM 1591 N N . ASP A 1 201 ? -9.471 -7.201 9.943 1.00 98.62 201 ASP A N 1
ATOM 1592 C CA . ASP A 1 201 ? -9.549 -6.011 10.785 1.00 98.62 201 ASP A CA 1
ATOM 1593 C C . ASP A 1 201 ? -10.886 -5.960 11.546 1.00 98.62 201 ASP A C 1
ATOM 1595 O O . ASP A 1 201 ? -10.909 -5.710 12.753 1.00 98.62 201 ASP A O 1
ATOM 1599 N N . VAL A 1 202 ? -12.003 -6.270 10.877 1.00 98.50 202 VAL A N 1
ATOM 1600 C CA . VAL A 1 202 ? -13.326 -6.317 11.524 1.00 98.50 202 VAL A CA 1
ATOM 1601 C C . VAL A 1 202 ? -13.439 -7.488 12.497 1.00 98.50 202 VAL A C 1
ATOM 1603 O O . VAL A 1 202 ? -14.003 -7.335 13.580 1.00 98.50 202 VAL A O 1
ATOM 1606 N N . GLU A 1 203 ? -12.849 -8.643 12.186 1.00 98.50 203 GLU A N 1
ATOM 1607 C CA . GLU A 1 203 ? -12.736 -9.740 13.154 1.00 98.50 203 GLU A CA 1
ATOM 1608 C C . GLU A 1 203 ? -11.918 -9.346 14.394 1.00 98.50 203 GLU A C 1
ATOM 1610 O O . GLU A 1 203 ? -12.256 -9.745 15.509 1.00 98.50 203 GLU A O 1
ATOM 1615 N N . THR A 1 204 ? -10.853 -8.562 14.216 1.00 98.38 204 THR A N 1
ATOM 1616 C CA . THR A 1 204 ? -10.042 -8.029 15.321 1.00 98.38 204 THR A CA 1
ATOM 1617 C C . THR A 1 204 ? -10.856 -7.056 16.172 1.00 98.38 204 THR A C 1
ATOM 1619 O O . THR A 1 204 ? -10.792 -7.098 17.404 1.00 98.38 204 THR A O 1
ATOM 1622 N N . LEU A 1 205 ? -11.669 -6.209 15.537 1.00 97.94 205 LEU A N 1
ATOM 1623 C CA . LEU A 1 205 ? -12.565 -5.289 16.230 1.00 97.94 205 LEU A CA 1
ATOM 1624 C C . LEU A 1 205 ? -13.596 -6.051 17.075 1.00 97.94 205 LEU A C 1
ATOM 1626 O O . LEU A 1 205 ? -13.739 -5.765 18.261 1.00 97.94 205 LEU A O 1
ATOM 1630 N N . GLU A 1 206 ? -14.275 -7.050 16.509 1.00 97.56 206 GLU A N 1
ATOM 1631 C CA . GLU A 1 206 ? -15.241 -7.878 17.246 1.00 97.56 206 GLU A CA 1
ATOM 1632 C C . GLU A 1 206 ? -14.604 -8.623 18.425 1.00 97.56 206 GLU A C 1
ATOM 1634 O O . GLU A 1 206 ? -15.197 -8.687 19.503 1.00 97.56 206 GLU A O 1
ATOM 1639 N N . ALA A 1 207 ? -13.380 -9.133 18.252 1.00 97.38 207 ALA A N 1
ATOM 1640 C CA . ALA A 1 207 ? -12.623 -9.754 19.336 1.00 97.38 207 ALA A CA 1
ATOM 1641 C C . ALA A 1 207 ? -12.290 -8.745 20.448 1.00 97.38 207 ALA A C 1
ATOM 1643 O O . ALA A 1 207 ? -12.459 -9.052 21.624 1.00 97.38 207 ALA A O 1
ATOM 1644 N N . THR A 1 208 ? -11.893 -7.521 20.082 1.00 95.75 208 THR A N 1
ATOM 1645 C CA . THR A 1 208 ? -11.604 -6.434 21.038 1.00 95.75 208 THR A CA 1
ATOM 1646 C C . THR A 1 208 ? -12.852 -6.006 21.813 1.00 95.75 208 THR A C 1
ATOM 1648 O O . THR A 1 208 ? -12.774 -5.655 22.987 1.00 95.75 208 THR A O 1
ATOM 1651 N N . ARG A 1 209 ? -14.015 -6.026 21.155 1.00 94.25 209 ARG A N 1
ATOM 1652 C CA . ARG A 1 209 ? -15.319 -5.695 21.748 1.00 94.25 209 ARG A CA 1
ATOM 1653 C C . ARG A 1 209 ? -15.853 -6.791 22.665 1.00 94.25 209 ARG A C 1
ATOM 1655 O O . ARG A 1 209 ? -16.708 -6.511 23.497 1.00 94.25 209 ARG A O 1
ATOM 1662 N N . GLY A 1 210 ? -15.422 -8.037 22.465 1.00 95.06 210 GLY A N 1
ATOM 1663 C CA . GLY A 1 210 ? -16.049 -9.214 23.071 1.00 95.06 210 GLY A CA 1
ATOM 1664 C C . GLY A 1 210 ? -17.452 -9.513 22.523 1.00 95.06 210 GLY A C 1
ATOM 1665 O O . GLY A 1 210 ? -18.176 -10.319 23.101 1.00 95.06 210 GLY A O 1
ATOM 1666 N N . ALA A 1 211 ? -17.851 -8.871 21.419 1.00 94.12 211 ALA A N 1
ATOM 1667 C CA . ALA A 1 211 ? -19.170 -9.006 20.811 1.00 94.12 211 ALA A CA 1
ATOM 1668 C C . ALA A 1 211 ? -19.103 -8.815 19.291 1.00 94.12 211 ALA A C 1
ATOM 1670 O O . ALA A 1 211 ? -18.392 -7.941 18.779 1.00 94.12 211 ALA A O 1
ATOM 1671 N N . ARG A 1 212 ? -19.891 -9.613 18.562 1.00 96.19 212 ARG A N 1
ATOM 1672 C CA . ARG A 1 212 ? -20.014 -9.496 17.104 1.00 96.19 212 ARG A CA 1
ATOM 1673 C C . ARG A 1 212 ? -20.844 -8.278 16.709 1.00 96.19 212 ARG A C 1
ATOM 1675 O O . ARG A 1 212 ? -21.701 -7.823 17.465 1.00 96.19 212 ARG A O 1
ATOM 1682 N N . LEU A 1 213 ? -20.570 -7.732 15.530 1.00 96.50 213 LEU A N 1
ATOM 1683 C CA . LEU A 1 213 ? -21.454 -6.756 14.897 1.00 96.50 213 LEU A CA 1
ATOM 1684 C C . LEU A 1 213 ? -22.688 -7.473 14.332 1.00 96.50 213 LEU A C 1
ATOM 1686 O O . LEU A 1 213 ? -22.659 -8.682 14.082 1.00 96.50 213 LEU A O 1
ATOM 1690 N N . SER A 1 214 ? -23.774 -6.731 14.105 1.00 97.19 214 SER A N 1
ATOM 1691 C CA . SER A 1 214 ? -24.863 -7.248 13.272 1.00 97.19 214 SER A CA 1
ATOM 1692 C C . SER A 1 214 ? -24.333 -7.536 11.859 1.00 97.19 214 SER A C 1
ATOM 1694 O O . SER A 1 214 ? -23.325 -6.966 11.442 1.00 97.19 214 SER A O 1
ATOM 1696 N N . ALA A 1 215 ? -24.996 -8.406 11.093 1.00 97.69 215 ALA A N 1
ATOM 1697 C CA . ALA A 1 215 ? -24.537 -8.727 9.737 1.00 97.69 215 ALA A CA 1
ATOM 1698 C C . ALA A 1 215 ? -24.456 -7.478 8.833 1.00 97.69 215 ALA A C 1
ATOM 1700 O O . ALA A 1 215 ? -23.497 -7.325 8.077 1.00 97.69 215 ALA A O 1
ATOM 1701 N N . ALA A 1 216 ? -25.426 -6.565 8.959 1.00 97.75 216 ALA A N 1
ATOM 1702 C CA . ALA A 1 216 ? -25.458 -5.310 8.211 1.00 97.75 216 ALA A CA 1
ATOM 1703 C C . ALA A 1 216 ? -24.323 -4.363 8.632 1.00 97.75 216 ALA A C 1
ATOM 1705 O O . ALA A 1 216 ? -23.596 -3.854 7.779 1.00 97.75 216 ALA A O 1
ATOM 1706 N N . ASP A 1 217 ? -24.119 -4.188 9.942 1.00 97.69 217 ASP A N 1
ATOM 1707 C CA . ASP A 1 217 ? -23.038 -3.350 10.465 1.00 97.69 217 ASP A CA 1
ATOM 1708 C C . ASP A 1 217 ? -21.677 -3.904 10.059 1.00 97.69 217 ASP A C 1
ATOM 1710 O O . ASP A 1 217 ? -20.846 -3.163 9.538 1.00 97.69 217 ASP A O 1
ATOM 1714 N N . ARG A 1 218 ? -21.471 -5.217 10.210 1.00 98.12 218 ARG A N 1
ATOM 1715 C CA . ARG A 1 218 ? -20.245 -5.903 9.796 1.00 98.12 218 ARG A CA 1
ATOM 1716 C C . ARG A 1 218 ? -19.929 -5.620 8.330 1.00 98.12 218 ARG A C 1
ATOM 1718 O O . ARG A 1 218 ? -18.810 -5.209 8.040 1.00 98.12 218 ARG A O 1
ATOM 1725 N N . SER A 1 219 ? -20.899 -5.806 7.428 1.00 98.00 219 SER A N 1
ATOM 1726 C CA . SER A 1 219 ? -20.710 -5.520 5.999 1.00 98.00 219 SER A CA 1
ATOM 1727 C C . SER A 1 219 ? -20.317 -4.061 5.781 1.00 98.00 219 SER A C 1
ATOM 1729 O O . SER A 1 219 ? -19.329 -3.791 5.108 1.00 98.00 219 SER A O 1
ATOM 1731 N N . SER A 1 220 ? -21.021 -3.123 6.425 1.00 97.69 220 SER A N 1
ATOM 1732 C CA . SER A 1 220 ? -20.740 -1.691 6.275 1.00 97.69 220 SER A CA 1
ATOM 1733 C C . SER A 1 220 ? -19.328 -1.302 6.734 1.00 97.69 220 SER A C 1
ATOM 1735 O O . SER A 1 220 ? -18.671 -0.491 6.080 1.00 97.69 220 SER A O 1
ATOM 1737 N N . VAL A 1 221 ? -18.827 -1.902 7.822 1.00 98.12 221 VAL A N 1
ATOM 1738 C CA . VAL A 1 221 ? -17.470 -1.640 8.321 1.00 98.12 221 VAL A CA 1
ATOM 1739 C C . VAL A 1 221 ? -16.427 -2.283 7.407 1.00 98.12 221 VAL A C 1
ATOM 1741 O O . VAL A 1 221 ? -15.436 -1.629 7.087 1.00 98.12 221 VAL A O 1
ATOM 1744 N N . VAL A 1 222 ? -16.645 -3.522 6.947 1.00 98.50 222 VAL A N 1
ATOM 1745 C CA . VAL A 1 222 ? -15.735 -4.196 6.002 1.00 98.50 222 VAL A CA 1
ATOM 1746 C C . VAL A 1 222 ? -15.615 -3.398 4.704 1.00 98.50 222 VAL A C 1
ATOM 1748 O O . VAL A 1 222 ? -14.504 -3.183 4.223 1.00 98.50 222 VAL A O 1
ATOM 1751 N N . ASP A 1 223 ? -16.731 -2.922 4.153 1.00 97.50 223 ASP A N 1
ATOM 1752 C CA .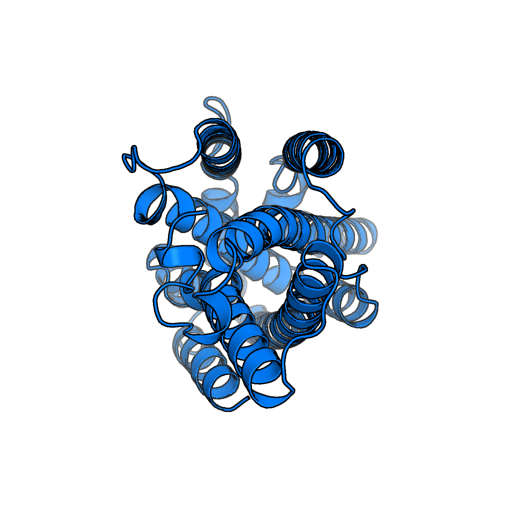 ASP A 1 223 ? -16.734 -2.158 2.906 1.00 97.50 223 ASP A CA 1
ATOM 1753 C C . ASP A 1 223 ? -16.072 -0.792 3.055 1.00 97.50 223 ASP A C 1
ATOM 1755 O O . ASP A 1 223 ? -15.297 -0.395 2.184 1.00 97.50 223 ASP A O 1
ATOM 1759 N N . ALA A 1 224 ? -16.292 -0.100 4.175 1.00 97.44 224 ALA A N 1
ATOM 1760 C CA . ALA A 1 224 ? -15.599 1.152 4.460 1.00 97.44 224 ALA A CA 1
ATOM 1761 C C . ALA A 1 224 ? -14.086 0.941 4.623 1.00 97.44 224 ALA A C 1
ATOM 1763 O O . ALA A 1 224 ? -13.285 1.650 4.006 1.00 97.44 224 ALA A O 1
ATOM 1764 N N . GLN A 1 225 ? -13.690 -0.073 5.398 1.00 97.94 225 GLN A N 1
ATOM 1765 C CA . GLN A 1 225 ? -12.289 -0.415 5.624 1.00 97.94 225 GLN A CA 1
ATOM 1766 C C . GLN A 1 225 ? -11.586 -0.744 4.302 1.00 97.94 225 GLN A C 1
ATOM 1768 O O . GLN A 1 225 ? -10.496 -0.224 4.028 1.00 97.94 225 GLN A O 1
ATOM 1773 N N . PHE A 1 226 ? -12.245 -1.540 3.460 1.00 98.12 226 PHE A N 1
ATOM 1774 C CA . PHE A 1 226 ? -11.739 -1.922 2.152 1.00 98.12 226 PHE A CA 1
ATOM 1775 C C . PHE A 1 226 ? -11.658 -0.756 1.175 1.00 98.12 226 PHE A C 1
ATOM 1777 O O . PHE A 1 226 ? -10.615 -0.556 0.556 1.00 98.12 226 PHE A O 1
ATOM 1784 N N . ALA A 1 227 ? -12.717 0.045 1.050 1.00 96.94 227 ALA A N 1
ATOM 1785 C CA . ALA A 1 227 ? -12.721 1.205 0.167 1.00 96.94 227 ALA A CA 1
ATOM 1786 C C . ALA A 1 227 ? -11.591 2.176 0.530 1.00 96.94 227 ALA A C 1
ATOM 1788 O O . ALA A 1 227 ? -10.874 2.673 -0.344 1.00 96.94 227 ALA A O 1
ATOM 1789 N N . ALA A 1 228 ? -11.377 2.396 1.828 1.00 97.12 228 ALA A N 1
ATOM 1790 C CA . ALA A 1 228 ? -10.276 3.210 2.298 1.00 97.12 228 ALA A CA 1
ATOM 1791 C C . ALA A 1 228 ? -8.919 2.549 1.992 1.00 97.12 228 ALA A C 1
ATOM 1793 O O . ALA A 1 228 ? -7.997 3.239 1.571 1.00 97.12 228 ALA A O 1
ATOM 1794 N N . PHE A 1 229 ? -8.755 1.230 2.156 1.00 97.81 229 PHE A N 1
ATOM 1795 C CA . PHE A 1 229 ? -7.511 0.538 1.784 1.00 97.81 229 PHE A CA 1
ATOM 1796 C C . PHE A 1 229 ? -7.207 0.622 0.289 1.00 97.81 229 PHE A C 1
ATOM 1798 O O . PHE A 1 229 ? -6.091 0.978 -0.082 1.00 97.81 229 PHE A O 1
ATOM 1805 N N . ARG A 1 230 ? -8.197 0.355 -0.568 1.00 96.69 230 ARG A N 1
ATOM 1806 C CA . ARG A 1 230 ? -8.093 0.494 -2.026 1.00 96.69 230 ARG A CA 1
ATOM 1807 C C . ARG A 1 230 ? -7.656 1.912 -2.396 1.00 96.69 230 ARG A C 1
ATOM 1809 O O . ARG A 1 230 ? -6.757 2.096 -3.217 1.00 96.69 230 ARG A O 1
ATOM 1816 N N . LYS A 1 231 ? -8.223 2.924 -1.732 1.00 95.44 231 LYS A N 1
ATOM 1817 C CA . LYS A 1 231 ? -7.807 4.319 -1.907 1.00 95.44 231 LYS A CA 1
ATOM 1818 C C . LYS A 1 231 ? -6.341 4.538 -1.518 1.00 95.44 231 LYS A C 1
ATOM 1820 O O . LYS A 1 231 ? -5.598 5.130 -2.298 1.00 95.44 231 LYS A O 1
ATOM 1825 N N . THR A 1 232 ? -5.947 4.060 -0.339 1.00 96.62 232 THR A N 1
ATOM 1826 C CA . THR A 1 232 ? -4.598 4.190 0.226 1.00 96.62 232 THR A CA 1
ATOM 1827 C C . THR A 1 232 ? -3.536 3.500 -0.632 1.00 96.62 232 THR A C 1
ATOM 1829 O O . THR A 1 232 ? -2.540 4.116 -0.975 1.00 96.62 232 THR A O 1
ATOM 1832 N N . PHE A 1 233 ? -3.736 2.240 -1.006 1.00 97.12 233 PHE A N 1
ATOM 1833 C CA . PHE A 1 233 ? -2.688 1.425 -1.626 1.00 97.12 233 PHE A CA 1
ATOM 1834 C C . PHE A 1 233 ? -2.718 1.395 -3.147 1.00 97.12 233 PHE A C 1
ATOM 1836 O O . PHE A 1 233 ? -1.716 1.019 -3.735 1.00 97.12 233 PHE A O 1
ATOM 1843 N N . ILE A 1 234 ? -3.840 1.748 -3.781 1.00 96.25 234 ILE A N 1
ATOM 1844 C CA . ILE A 1 234 ? -3.982 1.652 -5.238 1.00 96.25 234 ILE A CA 1
ATOM 1845 C C . ILE A 1 234 ? -4.319 3.015 -5.838 1.00 96.25 234 ILE A C 1
ATOM 1847 O O . ILE A 1 234 ? -3.589 3.522 -6.692 1.00 96.25 234 ILE A O 1
ATOM 1851 N N . THR A 1 235 ? -5.416 3.641 -5.400 1.00 93.75 235 THR A N 1
ATOM 1852 C CA . THR A 1 235 ? -5.896 4.870 -6.047 1.00 93.75 235 THR A CA 1
ATOM 1853 C C . THR A 1 235 ? -4.881 5.996 -5.931 1.00 93.75 235 THR A C 1
ATOM 1855 O O . THR A 1 235 ? -4.568 6.612 -6.947 1.00 93.75 235 THR A O 1
ATOM 1858 N N . TYR A 1 236 ? -4.336 6.257 -4.735 1.00 94.31 236 TYR A N 1
ATOM 1859 C CA . TYR A 1 236 ? -3.366 7.337 -4.561 1.00 94.31 236 TYR A CA 1
ATOM 1860 C C . TYR A 1 236 ? -2.116 7.158 -5.418 1.00 94.31 236 TYR A C 1
ATOM 1862 O O . TYR A 1 236 ? -1.639 8.150 -5.959 1.00 94.31 236 TYR A O 1
ATOM 1870 N N . GLY A 1 237 ? -1.629 5.931 -5.612 1.00 93.81 237 GLY A N 1
ATOM 1871 C CA . GLY A 1 237 ? -0.476 5.691 -6.473 1.00 93.81 237 GLY A CA 1
ATOM 1872 C C . GLY A 1 237 ? -0.807 5.863 -7.956 1.00 93.81 237 GLY A C 1
ATOM 1873 O O . GLY A 1 237 ? -0.072 6.552 -8.658 1.00 93.81 237 GLY A O 1
ATOM 1874 N N . ILE A 1 238 ? -1.943 5.334 -8.439 1.00 93.12 238 ILE A N 1
ATOM 1875 C CA . ILE A 1 238 ? -2.331 5.458 -9.860 1.00 93.12 238 ILE A CA 1
ATOM 1876 C C . ILE A 1 238 ? -2.536 6.922 -10.268 1.00 93.12 238 ILE A C 1
ATOM 1878 O O . ILE A 1 238 ? -2.139 7.314 -11.366 1.00 93.12 238 ILE A O 1
ATOM 1882 N N . VAL A 1 239 ? -3.160 7.729 -9.405 1.00 91.81 239 VAL A N 1
ATOM 1883 C CA . VAL A 1 239 ? -3.473 9.137 -9.712 1.00 91.81 239 VAL A CA 1
ATOM 1884 C C . VAL A 1 239 ? -2.357 10.106 -9.314 1.00 91.81 239 VAL A C 1
ATOM 1886 O O . VAL A 1 239 ? -2.488 11.310 -9.537 1.00 91.81 239 VAL A O 1
ATOM 1889 N N . ASN A 1 240 ? -1.260 9.616 -8.728 1.00 94.56 240 ASN A N 1
ATOM 1890 C CA . ASN A 1 240 ? -0.133 10.453 -8.340 1.00 94.56 240 ASN A CA 1
ATOM 1891 C C . ASN A 1 240 ? 0.495 11.118 -9.577 1.00 94.56 240 ASN A C 1
ATOM 1893 O O . ASN A 1 240 ? 0.827 10.452 -10.557 1.00 94.56 240 ASN A O 1
ATOM 1897 N N . ALA A 1 241 ? 0.707 12.435 -9.528 1.00 93.19 241 ALA A N 1
ATOM 1898 C CA . ALA A 1 241 ? 1.190 13.195 -10.680 1.00 93.19 241 ALA A CA 1
ATOM 1899 C C . ALA A 1 241 ? 2.568 12.726 -11.188 1.00 93.19 241 ALA A C 1
ATOM 1901 O O . ALA A 1 241 ? 2.778 12.645 -12.399 1.00 93.19 241 ALA A O 1
ATOM 1902 N N . ALA A 1 242 ? 3.490 12.376 -10.284 1.00 93.12 242 ALA A N 1
ATOM 1903 C CA . ALA A 1 242 ? 4.813 11.873 -10.648 1.00 93.12 242 ALA A CA 1
ATOM 1904 C C . ALA A 1 242 ? 4.747 10.447 -11.217 1.00 93.12 242 ALA A C 1
ATOM 1906 O O . ALA A 1 242 ? 5.503 10.119 -12.134 1.00 93.12 242 ALA A O 1
ATOM 1907 N N . PHE A 1 243 ? 3.813 9.625 -10.728 1.00 94.94 243 PHE A N 1
ATOM 1908 C CA . PHE A 1 243 ? 3.554 8.300 -11.285 1.00 94.94 243 PHE A CA 1
ATOM 1909 C C . PHE A 1 243 ? 2.987 8.420 -12.700 1.00 94.94 243 PHE A C 1
ATOM 1911 O O . PHE A 1 243 ? 3.557 7.878 -13.638 1.00 94.94 243 PHE A O 1
ATOM 1918 N N . VAL A 1 244 ? 1.936 9.222 -12.894 1.00 93.00 244 VAL A N 1
ATOM 1919 C CA . 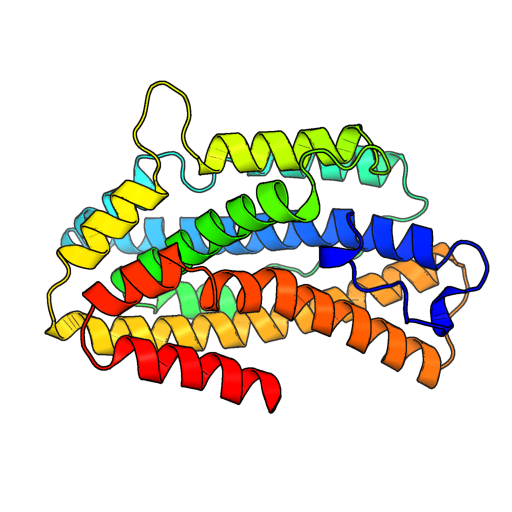VAL A 1 244 ? 1.339 9.479 -14.215 1.00 93.00 244 VAL A CA 1
ATOM 1920 C C . VAL A 1 244 ? 2.372 10.026 -15.201 1.00 93.00 244 VAL A C 1
ATOM 1922 O O . VAL A 1 244 ? 2.392 9.611 -16.360 1.00 93.00 244 VAL A O 1
ATOM 1925 N N . TYR A 1 245 ? 3.246 10.934 -14.759 1.00 91.56 245 TYR A N 1
ATOM 1926 C CA . TYR A 1 245 ? 4.341 11.447 -15.580 1.00 91.56 245 TYR A CA 1
ATOM 1927 C C . TYR A 1 245 ? 5.301 10.332 -16.022 1.00 91.56 245 TYR A C 1
ATOM 1929 O O . TYR A 1 245 ? 5.571 10.202 -17.215 1.00 91.56 245 TYR A O 1
ATOM 1937 N N . ALA A 1 246 ? 5.754 9.489 -15.092 1.00 92.50 246 ALA A N 1
ATOM 1938 C CA . ALA A 1 246 ? 6.631 8.359 -15.399 1.00 92.50 246 ALA A CA 1
ATOM 1939 C C . ALA A 1 246 ? 5.951 7.305 -16.286 1.00 92.50 246 ALA A C 1
ATOM 1941 O O . ALA A 1 246 ? 6.580 6.707 -17.148 1.00 92.50 246 ALA A O 1
ATOM 1942 N N . MET A 1 247 ? 4.646 7.093 -16.130 1.00 92.94 247 MET A N 1
ATOM 1943 C CA . MET A 1 247 ? 3.912 6.165 -16.985 1.00 92.94 247 MET A CA 1
ATOM 1944 C C . MET A 1 247 ? 3.752 6.710 -18.406 1.00 92.94 247 MET A C 1
ATOM 1946 O O . MET A 1 247 ? 3.822 5.944 -19.361 1.00 92.94 247 MET A O 1
ATOM 1950 N N . ARG A 1 248 ? 3.597 8.029 -18.587 1.00 90.06 248 ARG A N 1
ATOM 1951 C CA . ARG A 1 248 ? 3.532 8.652 -19.922 1.00 90.06 248 ARG A CA 1
ATOM 1952 C C . ARG A 1 248 ? 4.822 8.479 -20.725 1.00 90.06 248 ARG A C 1
ATOM 1954 O O . ARG A 1 248 ? 4.735 8.360 -21.945 1.00 90.06 248 ARG A O 1
ATOM 1961 N N . SER A 1 249 ? 5.990 8.433 -20.078 1.00 87.31 249 SER A N 1
ATOM 1962 C CA . SER A 1 249 ? 7.259 8.214 -20.788 1.00 87.31 249 SER A CA 1
ATOM 1963 C C . SER A 1 249 ? 7.405 6.793 -21.344 1.00 87.31 249 SER A C 1
ATOM 1965 O O . SER A 1 249 ? 8.193 6.592 -22.260 1.00 87.31 249 SER A O 1
ATOM 1967 N N . LEU A 1 250 ? 6.601 5.830 -20.873 1.00 87.75 250 LEU A N 1
ATOM 1968 C CA . LEU A 1 250 ? 6.565 4.467 -21.415 1.00 87.75 250 LEU A CA 1
ATOM 1969 C C . LEU A 1 250 ? 5.818 4.370 -22.758 1.00 87.75 250 LEU A C 1
ATOM 1971 O O . LEU A 1 250 ? 5.888 3.344 -23.430 1.00 87.75 250 LEU A O 1
ATOM 1975 N N . GLY A 1 251 ? 5.105 5.419 -23.174 1.00 86.12 251 GLY A N 1
ATOM 1976 C CA . GLY A 1 251 ? 4.459 5.493 -24.483 1.00 86.12 251 GLY A CA 1
ATOM 1977 C C . GLY A 1 251 ? 2.943 5.715 -24.437 1.00 86.12 251 GLY A C 1
ATOM 1978 O O . GLY A 1 251 ? 2.329 5.795 -23.368 1.00 86.12 251 GLY A O 1
ATOM 1979 N N . PRO A 1 252 ? 2.303 5.818 -25.617 1.00 83.06 252 PRO A N 1
ATOM 1980 C CA . PRO A 1 252 ? 0.945 6.353 -25.754 1.00 83.06 252 PRO A CA 1
ATOM 1981 C C . PRO A 1 252 ? -0.150 5.462 -25.150 1.00 83.06 252 PRO A C 1
ATOM 1983 O O . PRO A 1 252 ? -1.234 5.951 -24.840 1.00 83.06 252 PRO A O 1
ATOM 1986 N N . THR A 1 253 ? 0.108 4.167 -24.954 1.00 83.62 253 THR A N 1
ATOM 1987 C CA . THR A 1 253 ? -0.872 3.217 -24.400 1.00 83.62 253 THR A CA 1
ATOM 1988 C C . THR A 1 253 ? -0.942 3.237 -22.873 1.00 83.62 253 THR A C 1
ATOM 1990 O O . THR A 1 253 ? -1.935 2.785 -22.301 1.00 83.62 253 THR A O 1
ATOM 1993 N N . ALA A 1 254 ? 0.086 3.752 -22.191 1.00 84.19 254 ALA A N 1
ATOM 1994 C CA . ALA A 1 254 ? 0.170 3.710 -20.733 1.00 84.1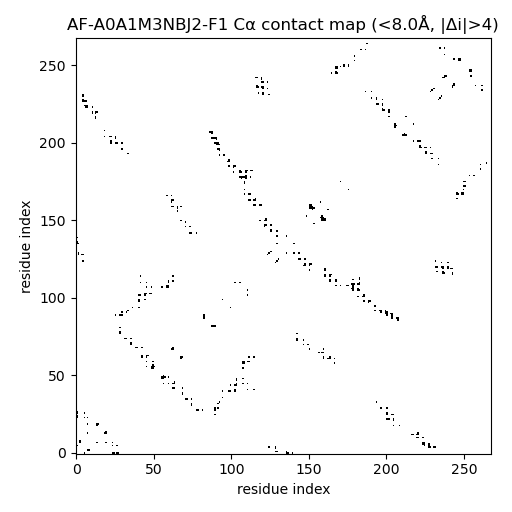9 254 ALA A CA 1
ATOM 1995 C C . ALA A 1 254 ? -0.945 4.509 -20.025 1.00 84.19 254 ALA A C 1
ATOM 1997 O O . ALA A 1 254 ? -1.557 3.952 -19.110 1.00 84.19 254 ALA A O 1
ATOM 1998 N N . PRO A 1 255 ? -1.313 5.738 -20.451 1.00 83.00 255 PRO A N 1
ATOM 1999 C CA . PRO A 1 255 ? -2.417 6.475 -19.828 1.00 83.00 255 PRO A CA 1
ATOM 2000 C C . PRO A 1 255 ? -3.769 5.754 -19.920 1.00 83.00 255 PRO A C 1
ATOM 2002 O O . PRO A 1 255 ? -4.506 5.703 -18.937 1.00 83.00 255 PRO A O 1
ATOM 2005 N N . ALA A 1 256 ? -4.083 5.164 -21.080 1.00 84.44 256 ALA A N 1
ATOM 2006 C CA . ALA A 1 256 ? -5.329 4.422 -21.280 1.00 84.44 256 ALA A CA 1
ATOM 2007 C C . ALA A 1 256 ? -5.392 3.170 -20.389 1.00 84.44 256 ALA A C 1
ATOM 2009 O O . ALA A 1 256 ? -6.445 2.850 -19.839 1.00 84.44 256 ALA A O 1
ATOM 2010 N N . MET A 1 2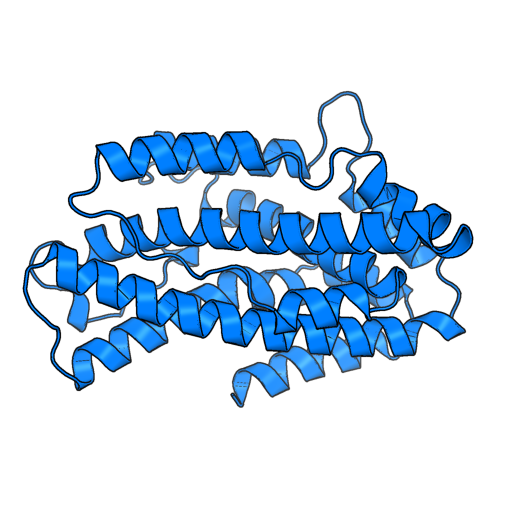57 ? -4.255 2.493 -20.190 1.00 85.25 257 MET A N 1
ATOM 2011 C CA . MET A 1 257 ? -4.168 1.348 -19.284 1.00 85.25 257 MET A CA 1
ATOM 2012 C C . MET A 1 257 ? -4.433 1.756 -17.828 1.00 85.25 257 MET A C 1
ATOM 2014 O O . MET A 1 257 ? -5.257 1.115 -17.178 1.00 85.25 257 MET A O 1
ATOM 2018 N N . LEU A 1 258 ? -3.820 2.844 -17.337 1.00 84.38 258 LEU A N 1
ATOM 2019 C CA . LEU A 1 258 ? -4.059 3.345 -15.974 1.00 84.38 258 LEU A CA 1
ATOM 2020 C C . LEU A 1 258 ? -5.541 3.653 -15.726 1.00 84.38 258 LEU A C 1
ATOM 2022 O O . LEU A 1 258 ? -6.097 3.234 -14.710 1.00 84.38 258 LEU A O 1
ATOM 2026 N N . ALA A 1 259 ? -6.195 4.327 -16.676 1.00 83.56 259 ALA A N 1
ATOM 2027 C CA . ALA A 1 259 ? -7.631 4.592 -16.606 1.00 83.56 259 ALA A CA 1
ATOM 2028 C C . ALA A 1 259 ? -8.453 3.289 -16.570 1.00 83.56 259 ALA A C 1
ATOM 2030 O O . ALA A 1 259 ? -9.408 3.176 -15.801 1.00 83.56 259 ALA A O 1
ATOM 2031 N N . GLY A 1 260 ? -8.045 2.281 -17.347 1.00 85.75 260 GLY A N 1
ATOM 2032 C CA . GLY A 1 260 ? -8.663 0.956 -17.354 1.00 85.75 260 GLY A CA 1
ATOM 2033 C C . GLY A 1 260 ? -8.538 0.202 -16.026 1.00 85.75 260 GLY A C 1
ATOM 2034 O O . GLY A 1 260 ? -9.481 -0.488 -15.643 1.00 85.75 260 GLY A O 1
ATOM 2035 N N . VAL A 1 261 ? -7.422 0.344 -15.298 1.00 86.00 261 VAL A N 1
ATOM 2036 C CA . VAL A 1 261 ? -7.260 -0.250 -13.954 1.00 86.00 261 VAL A CA 1
ATOM 2037 C C . VAL A 1 261 ? -8.236 0.385 -12.969 1.00 86.00 261 VAL A C 1
ATOM 2039 O O . VAL A 1 261 ? -8.961 -0.339 -12.291 1.00 86.00 261 VAL A O 1
ATOM 2042 N N . VAL A 1 262 ? -8.304 1.721 -12.928 1.00 82.69 262 VAL A N 1
ATOM 2043 C CA . VAL A 1 262 ? -9.226 2.445 -12.034 1.00 82.69 262 VAL A CA 1
ATOM 2044 C C . VAL A 1 262 ? -10.674 2.067 -12.331 1.00 82.69 262 VAL A C 1
ATOM 2046 O O . VAL A 1 262 ? -11.405 1.695 -11.419 1.00 82.69 262 VAL A O 1
ATOM 2049 N N . SER A 1 263 ? -11.070 2.096 -13.607 1.00 84.88 263 SER A N 1
ATOM 2050 C CA . SER A 1 263 ? -12.431 1.747 -14.022 1.00 84.88 263 SER A CA 1
ATOM 2051 C C . SER A 1 263 ? -12.798 0.309 -13.654 1.00 84.88 263 SER A C 1
ATOM 2053 O O . SER A 1 263 ? -13.886 0.082 -13.129 1.00 84.88 263 SER A O 1
ATOM 2055 N N . ALA A 1 264 ? -11.895 -0.650 -13.877 1.00 86.50 264 ALA A N 1
ATOM 2056 C CA . ALA A 1 264 ? -12.140 -2.045 -13.533 1.00 86.50 264 ALA A CA 1
ATOM 2057 C C . ALA A 1 264 ? -12.263 -2.251 -12.016 1.00 86.50 264 ALA A C 1
ATOM 2059 O O . ALA A 1 264 ? -13.160 -2.964 -11.575 1.00 86.50 264 ALA A O 1
ATOM 2060 N N . LEU A 1 265 ? -11.419 -1.597 -11.212 1.00 85.81 265 LEU A N 1
ATOM 2061 C CA . LEU A 1 265 ? -11.512 -1.665 -9.751 1.00 85.81 265 LEU A CA 1
ATOM 2062 C C . LEU A 1 265 ? -12.812 -1.052 -9.227 1.00 85.81 265 LEU A C 1
ATOM 2064 O O . LEU A 1 265 ? -13.403 -1.601 -8.311 1.00 85.81 265 LEU A O 1
ATOM 2068 N N . SER A 1 266 ? -13.302 0.040 -9.818 1.00 79.25 266 SER A N 1
ATOM 2069 C CA . SER A 1 266 ? -14.603 0.615 -9.444 1.00 79.25 266 SER A CA 1
ATOM 2070 C C . SER A 1 266 ? -15.794 -0.304 -9.740 1.00 79.25 266 SER A C 1
ATOM 2072 O O . SER A 1 266 ? -16.856 -0.106 -9.159 1.00 79.25 266 SER A O 1
ATOM 2074 N N . SER A 1 267 ? -15.630 -1.287 -10.631 1.00 77.19 267 SER A N 1
ATOM 2075 C CA . SER A 1 267 ? -16.664 -2.271 -10.985 1.00 77.19 267 SER A CA 1
ATOM 2076 C C . SER A 1 267 ? -16.579 -3.602 -10.220 1.00 77.19 267 SER A C 1
ATOM 2078 O O . SER A 1 267 ? -17.420 -4.468 -10.452 1.00 77.19 267 SER A O 1
ATOM 2080 N N . ARG A 1 268 ? -15.574 -3.772 -9.346 1.00 72.06 268 ARG A N 1
ATOM 2081 C CA . ARG A 1 268 ? -15.390 -4.931 -8.451 1.00 72.06 268 ARG A CA 1
ATOM 2082 C C . ARG A 1 268 ? -15.808 -4.580 -7.028 1.00 72.06 268 ARG A C 1
ATOM 2084 O O . ARG A 1 268 ? -16.573 -5.375 -6.453 1.00 72.06 268 ARG A O 1
#

Sequence (268 aa):
MPEALAGLSTVRALDHHDDRRRMNQIRAASYLHVFDLFETCLADAARAHAVRDVDARDTLVPLLRLDSFDHTELFRTFQSAFQQSFPVVPKLAERPADLDEILRDAVPLSLLIVALHLKLVTQQHYLACVRGDESLEPSFVRVLKEHWAMECGRTRSPSSALAIQQALGAALPGRVPAALRDYRRIMFTTDDVLRRQSELDVETLEATRGARLSAADRSSVVDAQFAAFRKTFITYGIVNAAFVYAMRSLGPTAPAMLAGVVSALSSR

Solvent-accessible surface area (backbone atoms only — not comparable to full-atom values): 14511 Å² total; per-residue (Å²): 104,46,59,91,56,44,50,56,90,83,46,68,78,32,77,52,92,63,38,48,60,51,48,35,51,48,46,48,53,49,51,45,50,52,49,47,51,52,41,50,48,49,51,51,26,53,51,56,42,39,75,74,32,67,69,41,28,65,68,40,39,42,56,74,72,50,67,65,62,77,50,53,66,64,42,51,53,50,48,54,56,44,49,76,70,42,96,51,76,76,51,70,70,73,88,53,66,68,52,49,51,52,49,58,70,36,47,60,69,16,55,46,52,53,49,43,31,53,43,53,24,49,42,48,48,32,65,76,53,46,68,88,52,83,87,56,61,66,73,59,52,49,53,48,49,50,54,28,45,58,51,62,28,52,101,89,51,81,26,37,50,60,49,35,44,52,52,47,60,67,52,60,70,87,55,39,67,58,17,56,52,37,39,49,54,50,53,54,49,50,48,54,51,42,46,52,32,21,50,31,42,49,53,34,46,26,60,65,65,76,46,78,66,55,74,67,42,44,51,55,51,30,51,37,42,22,54,21,43,46,40,54,76,44,48,48,19,66,70,28,68,71,48,46,53,47,39,48,59,56,35,89,64,41,60,61,48,55,53,49,49,54,55,52,58,75,76,107